Protein AF-A0A0L0DE22-F1 (afdb_monomer_lite)

pLDDT: mean 70.63, std 17.17, range [30.8, 95.0]

Secondary structure (DSSP, 8-state):
--PPPPGGGS-SS----PPPTTTGGGSS----GGG-----------HHHHHHHHHHHHHHHHHHHHHHHHHHHHHHHHHHHHSGGGGS---HHHHHHHHHHHHHHHHHHHHHHHHHHHHHHHHHHHHHHHHHHHHHHHHHHHHHHHHHHHHHHHHHHHHHHHHHHTS-------S--SS-HHHHHHHHHHHHHHHHHHHHHHHHHHHHHHHHHHHHHHHHHHHHHHHHHHHHTSTT-----SS--HHHHHHHHHHHHHHHHHHHHHHHSEEEEEE-SSEEEEEE-SBTTB--EEEEEE-TTT--EEEEEEES--TT---HHHHHHHHHTTS-HHHHHHHHHHHHHH-

InterPro domains:
  IPR037475 Kinetochore protein Sos7 [PTHR37329] (49-270)
  IPR048781 Kinetochore protein Sos7, coiled-coil domain [PF20882] (59-134)

Organism: NCBI:txid461836

Structure (mmCIF, N/CA/C/O backbone):
data_AF-A0A0L0DE22-F1
#
_entry.id   AF-A0A0L0DE22-F1
#
loop_
_atom_site.group_PDB
_atom_site.id
_atom_site.type_symbol
_atom_site.label_atom_id
_atom_site.label_alt_id
_atom_site.label_comp_id
_atom_site.label_asym_id
_atom_site.label_entity_id
_atom_site.label_seq_id
_atom_site.pdbx_PDB_ins_code
_atom_site.Cartn_x
_atom_site.Cartn_y
_atom_site.Cartn_z
_atom_site.occupancy
_atom_site.B_iso_or_equiv
_atom_site.auth_seq_id
_atom_site.auth_comp_id
_atom_site.auth_asym_id
_atom_site.auth_atom_id
_atom_site.pdbx_PDB_model_num
ATOM 1 N N . MET A 1 1 ? 64.989 -4.053 26.138 1.00 41.72 1 MET A N 1
ATOM 2 C CA . MET A 1 1 ? 64.457 -2.692 26.371 1.00 41.72 1 MET A CA 1
ATOM 3 C C . MET A 1 1 ? 64.791 -1.801 25.184 1.00 41.72 1 MET A C 1
ATOM 5 O O . MET A 1 1 ? 65.958 -1.493 25.008 1.00 41.72 1 MET A O 1
ATOM 9 N N . ARG A 1 2 ? 63.790 -1.406 24.391 1.00 36.31 2 ARG A N 1
ATOM 10 C CA . ARG A 1 2 ? 63.729 -0.144 23.627 1.00 36.31 2 ARG A CA 1
ATOM 11 C C . ARG A 1 2 ? 62.260 0.046 23.237 1.00 36.31 2 ARG A C 1
ATOM 13 O O . ARG A 1 2 ? 61.709 -0.769 22.505 1.00 36.31 2 ARG A O 1
ATOM 20 N N . ARG A 1 3 ? 61.611 1.029 23.866 1.00 38.47 3 ARG A N 1
ATOM 21 C CA . ARG A 1 3 ? 60.189 1.357 23.699 1.00 38.47 3 ARG A CA 1
ATOM 22 C C . ARG A 1 3 ? 59.981 2.009 22.330 1.00 38.47 3 ARG A C 1
ATOM 24 O O . ARG A 1 3 ? 60.738 2.906 21.974 1.00 38.47 3 ARG A O 1
ATOM 31 N N . ARG A 1 4 ? 58.955 1.571 21.597 1.00 41.88 4 ARG A N 1
ATOM 32 C CA . ARG A 1 4 ? 58.369 2.325 20.482 1.00 41.88 4 ARG A CA 1
ATOM 33 C C . ARG A 1 4 ? 57.455 3.396 21.084 1.00 41.88 4 ARG A C 1
ATOM 35 O O . ARG A 1 4 ? 56.557 3.045 21.845 1.00 41.88 4 ARG A O 1
ATOM 42 N N . LEU A 1 5 ? 57.721 4.667 20.789 1.00 43.31 5 LEU A N 1
ATOM 43 C CA . LEU A 1 5 ? 56.811 5.781 21.063 1.00 43.31 5 LEU A CA 1
ATOM 44 C C . LEU A 1 5 ? 55.901 6.004 19.850 1.00 43.31 5 LEU A C 1
ATOM 46 O O . LEU A 1 5 ? 56.274 5.689 18.720 1.00 43.31 5 LEU A O 1
ATOM 50 N N . SER A 1 6 ? 54.677 6.444 20.138 1.00 44.28 6 SER A N 1
ATOM 51 C CA . SER A 1 6 ? 53.529 6.475 19.235 1.00 44.28 6 SER A CA 1
ATOM 52 C C . SER A 1 6 ? 53.527 7.676 18.290 1.00 44.28 6 SER A C 1
ATOM 54 O O . SER A 1 6 ? 54.034 8.738 18.629 1.00 44.28 6 SER A O 1
ATOM 56 N N . ILE A 1 7 ? 52.831 7.506 17.169 1.00 48.28 7 ILE A N 1
ATOM 57 C CA . ILE A 1 7 ? 52.611 8.415 16.027 1.00 48.28 7 ILE A CA 1
ATOM 58 C C . ILE A 1 7 ? 51.963 9.783 16.392 1.00 48.28 7 ILE A C 1
ATOM 60 O O . ILE A 1 7 ? 51.767 10.629 15.530 1.00 48.28 7 ILE A O 1
ATOM 64 N N . GLY A 1 8 ? 51.682 10.058 17.670 1.00 44.00 8 GLY A N 1
ATOM 65 C CA . GLY A 1 8 ? 51.003 11.276 18.136 1.00 44.00 8 GLY A CA 1
ATOM 66 C C . GLY A 1 8 ? 51.852 12.551 18.270 1.00 44.00 8 GLY A C 1
ATOM 67 O O . GLY A 1 8 ? 51.292 13.588 18.606 1.00 44.00 8 GLY A O 1
ATOM 68 N N . GLU A 1 9 ? 53.167 12.521 18.030 1.00 44.41 9 GLU A N 1
ATOM 69 C CA . GLU A 1 9 ? 54.050 13.688 18.263 1.00 44.41 9 GLU A CA 1
ATOM 70 C C . GLU A 1 9 ? 54.602 14.363 16.992 1.00 44.41 9 GLU A C 1
ATOM 72 O O . GLU A 1 9 ? 55.363 15.319 17.098 1.00 44.41 9 GLU A O 1
ATOM 77 N N . GLN A 1 10 ? 54.206 13.930 15.787 1.00 44.91 10 GLN A N 1
ATOM 78 C CA . GLN A 1 10 ? 54.726 14.491 14.524 1.00 44.91 10 GLN A CA 1
ATOM 79 C C . GLN A 1 10 ? 53.755 15.389 13.736 1.00 44.91 10 GLN A C 1
ATOM 81 O O . GLN A 1 10 ? 54.122 15.866 12.669 1.00 44.91 10 GLN A O 1
ATOM 86 N N . LEU A 1 11 ? 52.559 15.694 14.252 1.00 43.50 11 LEU A N 1
ATOM 87 C CA . LEU A 1 11 ? 51.573 16.556 13.572 1.00 43.50 11 LEU A CA 1
ATOM 88 C C . LEU A 1 11 ? 51.218 17.801 14.396 1.00 43.50 11 LEU A C 1
ATOM 90 O O . LEU A 1 11 ? 50.057 18.043 14.707 1.00 43.50 11 LEU A O 1
ATOM 94 N N . LYS A 1 12 ? 52.226 18.583 14.796 1.00 45.25 12 LYS A N 1
ATOM 95 C CA . LYS A 1 12 ? 52.015 19.847 15.527 1.00 45.25 12 LYS A CA 1
ATOM 96 C C . LYS A 1 12 ? 52.734 21.061 14.934 1.00 45.25 12 LYS A C 1
ATOM 98 O O . LYS A 1 12 ? 52.964 22.024 15.657 1.00 45.25 12 LYS A O 1
ATOM 103 N N . GLN A 1 13 ? 53.111 21.032 13.654 1.00 44.84 13 GLN A N 1
ATOM 104 C CA . GLN A 1 13 ? 53.904 22.124 13.074 1.00 44.84 13 GLN A CA 1
ATOM 105 C C . GLN A 1 13 ? 53.446 22.705 11.734 1.00 44.84 13 GLN A C 1
ATOM 107 O O . GLN A 1 13 ? 54.189 23.513 11.207 1.00 44.84 13 GLN A O 1
ATOM 112 N N . ASP A 1 14 ? 52.232 22.430 11.249 1.00 45.09 14 ASP A N 1
ATOM 113 C CA . ASP A 1 14 ? 51.684 23.160 10.091 1.00 45.09 14 ASP A CA 1
ATOM 114 C C . ASP A 1 14 ? 50.159 23.349 10.223 1.00 45.09 14 ASP A C 1
ATOM 116 O O . ASP A 1 14 ? 49.368 22.622 9.626 1.00 45.09 14 ASP A O 1
ATOM 120 N N . GLU A 1 15 ? 49.735 24.325 11.030 1.00 41.41 15 GLU A N 1
ATOM 121 C CA . GLU A 1 15 ? 48.410 24.956 10.917 1.00 41.41 15 GLU A CA 1
ATOM 122 C C . GLU A 1 15 ? 48.627 26.388 10.397 1.00 41.41 15 GLU A C 1
ATOM 124 O O . GLU A 1 15 ? 49.374 27.140 11.027 1.00 41.41 15 GLU A O 1
ATOM 129 N N . PRO A 1 16 ? 48.039 26.793 9.256 1.00 45.34 16 PRO A N 1
ATOM 130 C CA . PRO A 1 16 ? 48.048 28.191 8.844 1.00 45.34 16 PRO A CA 1
ATOM 131 C C . PRO A 1 16 ? 47.076 29.013 9.707 1.00 45.34 16 PRO A C 1
ATOM 133 O O . PRO A 1 16 ? 45.933 28.610 9.924 1.00 45.34 16 PRO A O 1
ATOM 136 N N . ASP A 1 17 ? 47.538 30.179 10.167 1.00 47.38 17 ASP A N 1
ATOM 137 C CA . ASP A 1 17 ? 46.769 31.145 10.960 1.00 47.38 17 ASP A CA 1
ATOM 138 C C . ASP A 1 17 ? 45.455 31.543 10.260 1.00 47.38 17 ASP A C 1
ATOM 140 O O . ASP A 1 17 ? 45.453 32.191 9.210 1.00 47.38 17 ASP A O 1
ATOM 144 N N . LEU A 1 18 ? 44.320 31.186 10.867 1.00 46.22 18 LEU A N 1
ATOM 145 C CA . LEU A 1 18 ? 42.997 31.668 10.470 1.00 46.22 18 LEU A CA 1
ATOM 146 C C . LEU A 1 18 ? 42.708 33.025 11.142 1.00 46.22 18 LEU A C 1
ATOM 148 O O . LEU A 1 18 ? 42.903 33.157 12.354 1.00 46.22 18 LEU A O 1
ATOM 152 N N . PRO A 1 19 ? 42.213 34.036 10.401 1.00 43.62 19 PRO A N 1
ATOM 153 C CA . PRO A 1 19 ? 41.895 35.343 10.964 1.00 43.62 19 PRO A CA 1
ATOM 154 C C . PRO A 1 19 ? 40.701 35.269 11.921 1.00 43.62 19 PRO A C 1
ATOM 156 O O . PRO A 1 19 ? 39.791 34.450 11.768 1.00 43.62 19 PRO A O 1
ATOM 159 N N . SER A 1 20 ? 40.712 36.150 12.921 1.00 57.16 20 SER A N 1
ATOM 160 C CA . SER A 1 20 ? 39.733 36.164 14.004 1.00 57.16 20 SER A CA 1
ATOM 161 C C . SER A 1 20 ? 38.309 36.462 13.509 1.00 57.16 20 SER A C 1
ATOM 163 O O . SER A 1 20 ? 38.099 37.204 12.549 1.00 57.16 20 SER A O 1
ATOM 165 N N . LEU A 1 21 ? 37.302 35.938 14.217 1.00 47.47 21 LEU A N 1
ATOM 166 C CA . LEU A 1 21 ? 35.873 36.163 13.934 1.00 47.47 21 LEU A CA 1
ATOM 167 C C . LEU A 1 21 ? 35.439 37.643 13.999 1.00 47.47 21 LEU A C 1
ATOM 169 O O . LEU A 1 21 ? 34.336 37.968 13.566 1.00 47.47 21 LEU A O 1
ATOM 173 N N . GLN A 1 22 ? 36.281 38.548 14.510 1.00 44.56 22 GLN A N 1
ATOM 174 C CA . GLN A 1 22 ? 36.015 39.989 14.475 1.00 44.56 22 GLN A CA 1
ATOM 175 C C . GLN A 1 22 ? 36.396 40.639 13.137 1.00 44.56 22 GLN A C 1
ATOM 177 O O . GLN A 1 22 ? 35.751 41.612 12.751 1.00 44.56 22 GLN A O 1
ATOM 182 N N . ASP A 1 23 ? 37.334 40.064 12.380 1.00 43.41 23 ASP A N 1
ATOM 183 C CA . ASP A 1 23 ? 37.738 40.595 11.070 1.00 43.41 23 ASP A CA 1
ATOM 184 C C . ASP A 1 23 ? 36.773 40.181 9.942 1.00 43.41 23 ASP A C 1
ATOM 186 O O . ASP A 1 23 ? 36.657 40.866 8.926 1.00 43.41 23 ASP A O 1
ATOM 190 N N . GLN A 1 24 ? 35.994 39.110 10.130 1.00 43.22 24 GLN A N 1
ATOM 191 C CA . GLN A 1 24 ? 34.994 38.660 9.146 1.00 43.22 24 GLN A CA 1
ATOM 192 C C . GLN A 1 24 ? 33.692 39.482 9.170 1.00 43.22 24 GLN A C 1
ATOM 194 O O . GLN A 1 24 ? 32.922 39.452 8.210 1.00 43.22 24 GLN A O 1
ATOM 199 N N . ALA A 1 25 ? 33.453 40.268 10.224 1.00 41.50 25 ALA A N 1
ATOM 200 C CA . ALA A 1 25 ? 32.239 41.074 10.364 1.00 41.50 25 ALA A CA 1
ATOM 201 C C . ALA A 1 25 ? 32.296 42.434 9.633 1.00 41.50 25 ALA A C 1
ATOM 203 O O . ALA A 1 25 ? 31.297 43.153 9.613 1.00 41.50 25 ALA A O 1
ATOM 204 N N . GLN A 1 26 ? 33.429 42.803 9.018 1.00 40.84 26 GLN A N 1
ATOM 205 C CA . GLN A 1 26 ? 33.602 44.107 8.358 1.00 40.84 26 GLN A CA 1
ATOM 206 C C . GLN A 1 26 ? 33.455 44.098 6.825 1.00 40.84 26 GLN A C 1
ATOM 208 O O . GLN A 1 26 ? 33.438 45.171 6.226 1.00 40.84 26 GLN A O 1
ATOM 213 N N . VAL A 1 27 ? 33.288 42.933 6.181 1.00 40.44 27 VAL A N 1
ATOM 214 C CA . VAL A 1 27 ? 33.203 42.832 4.703 1.00 40.44 27 VAL A CA 1
ATOM 215 C C . VAL A 1 27 ? 31.762 42.751 4.171 1.00 40.44 27 VAL A C 1
ATOM 217 O O . VAL A 1 27 ? 31.522 43.016 2.996 1.00 40.44 27 VAL A O 1
ATOM 220 N N . LEU A 1 28 ? 30.762 42.496 5.018 1.00 38.78 28 LEU A N 1
ATOM 221 C CA . LEU A 1 28 ? 29.356 42.539 4.602 1.00 38.78 28 LEU A CA 1
ATOM 222 C C . LEU A 1 28 ? 28.790 43.949 4.792 1.00 38.78 28 LEU A C 1
ATOM 224 O O . LEU A 1 28 ? 28.181 44.286 5.809 1.00 38.78 28 LEU A O 1
ATOM 228 N N . GLY A 1 29 ? 29.018 44.791 3.782 1.00 36.31 29 GLY A N 1
ATOM 229 C CA . GLY A 1 29 ? 28.327 46.065 3.630 1.00 36.31 29 GLY A CA 1
ATOM 230 C C . GLY A 1 29 ? 26.811 45.876 3.729 1.00 36.31 29 GLY A C 1
ATOM 231 O O . GLY A 1 29 ? 26.228 45.023 3.065 1.00 36.31 29 GLY A O 1
ATOM 232 N N . ARG A 1 30 ? 26.188 46.676 4.599 1.00 41.38 30 ARG A N 1
ATOM 233 C CA . ARG A 1 30 ? 24.742 46.755 4.842 1.00 41.38 30 ARG A CA 1
ATOM 234 C C . ARG A 1 30 ? 23.951 46.783 3.527 1.00 41.38 30 ARG A C 1
ATOM 236 O O . ARG A 1 30 ? 23.999 47.781 2.812 1.00 41.38 30 ARG A O 1
ATOM 243 N N . VAL A 1 31 ? 23.178 45.733 3.255 1.00 38.47 31 VAL A N 1
ATOM 244 C CA . VAL A 1 31 ? 22.110 45.781 2.250 1.00 38.47 31 VAL A CA 1
ATOM 245 C C . VAL A 1 31 ? 20.949 46.569 2.852 1.00 38.47 31 VAL A C 1
ATOM 247 O O . VAL A 1 31 ? 20.384 46.191 3.877 1.00 38.47 31 VAL A O 1
ATOM 250 N N . ASP A 1 32 ? 20.647 47.712 2.246 1.00 38.38 32 ASP A N 1
ATOM 251 C CA . ASP A 1 32 ? 19.525 48.572 2.609 1.00 38.38 32 ASP A CA 1
ATOM 252 C C . ASP A 1 32 ? 18.217 47.913 2.138 1.00 38.38 32 ASP A C 1
ATOM 254 O O . ASP A 1 32 ? 17.869 47.953 0.957 1.00 38.38 32 ASP A O 1
ATOM 258 N N . LEU A 1 33 ? 17.512 47.257 3.065 1.00 42.22 33 LEU A N 1
ATOM 259 C CA . LEU A 1 33 ? 16.278 46.499 2.810 1.00 42.22 33 LEU A CA 1
ATOM 260 C C . LEU A 1 33 ? 15.105 47.366 2.305 1.00 42.22 33 LEU A C 1
ATOM 262 O O . LEU A 1 33 ? 14.083 46.821 1.901 1.00 42.22 33 LEU A O 1
ATOM 266 N N . ASN A 1 34 ? 15.249 48.696 2.276 1.00 37.94 34 ASN A N 1
ATOM 267 C CA . ASN A 1 34 ? 14.232 49.621 1.766 1.00 37.94 34 ASN A CA 1
ATOM 268 C C . ASN A 1 34 ? 14.354 49.927 0.259 1.00 37.94 34 ASN A C 1
ATOM 270 O O . ASN A 1 34 ? 13.604 50.757 -0.250 1.00 37.94 34 ASN A O 1
ATOM 274 N N . LYS A 1 35 ? 15.284 49.282 -0.463 1.00 39.09 35 LYS A N 1
ATOM 275 C CA . LYS A 1 35 ? 15.487 49.455 -1.917 1.00 39.09 35 LYS A CA 1
ATOM 276 C C . LYS A 1 35 ? 15.137 48.231 -2.772 1.00 39.09 35 LYS A C 1
ATOM 278 O O . LYS A 1 35 ? 15.518 48.190 -3.939 1.00 39.09 35 LYS A O 1
ATOM 283 N N . LEU A 1 36 ? 14.394 47.253 -2.245 1.00 34.59 36 LEU A N 1
ATOM 284 C CA . LEU A 1 36 ? 13.706 46.296 -3.118 1.00 34.59 36 LEU A CA 1
ATOM 285 C C . LEU A 1 36 ? 12.515 47.007 -3.774 1.00 34.59 36 LEU A C 1
ATOM 287 O O . LEU A 1 36 ? 11.381 46.932 -3.309 1.00 34.59 36 LEU A O 1
ATOM 291 N N . GLU A 1 37 ? 12.790 47.738 -4.852 1.00 35.59 37 GLU A N 1
ATOM 292 C CA . GLU A 1 37 ? 11.758 48.072 -5.825 1.00 35.59 37 GLU A CA 1
ATOM 293 C C . GLU A 1 37 ? 11.213 46.756 -6.388 1.00 35.59 37 GLU A C 1
ATOM 295 O O . GLU A 1 37 ? 11.950 45.933 -6.935 1.00 35.59 37 GLU A O 1
ATOM 300 N N . CYS A 1 38 ? 9.918 46.534 -6.171 1.00 33.50 38 CYS A N 1
ATOM 301 C CA . CYS A 1 38 ? 9.175 45.401 -6.689 1.00 33.50 38 CYS A CA 1
ATOM 302 C C . CYS A 1 38 ? 9.320 45.341 -8.215 1.00 33.50 38 CYS A C 1
ATOM 304 O O . CYS A 1 38 ? 8.728 46.149 -8.931 1.00 33.50 38 CYS A O 1
ATOM 306 N N . TYR A 1 39 ? 10.077 44.363 -8.710 1.00 30.80 39 TYR A N 1
ATOM 307 C CA . TYR A 1 39 ? 9.994 43.948 -10.104 1.00 30.80 39 TYR A CA 1
ATOM 308 C C . TYR A 1 39 ? 8.643 43.255 -10.342 1.00 30.80 39 TYR A C 1
ATOM 310 O O . TYR A 1 39 ? 8.150 42.557 -9.448 1.00 30.80 39 TYR A O 1
ATOM 318 N N . PRO A 1 40 ? 8.010 43.453 -11.511 1.00 37.00 40 PRO A N 1
ATOM 319 C CA . PRO A 1 40 ? 6.741 42.815 -11.821 1.00 37.00 40 PRO A CA 1
ATOM 320 C C . PRO A 1 40 ? 6.960 41.302 -11.882 1.00 37.00 40 PRO A C 1
ATOM 322 O O . PRO A 1 40 ? 7.740 40.818 -12.698 1.00 37.00 40 PRO A O 1
ATOM 325 N N . MET A 1 41 ? 6.301 40.564 -10.987 1.00 34.72 41 MET A N 1
ATOM 326 C CA . MET A 1 41 ? 6.257 39.107 -11.053 1.00 34.72 41 MET A CA 1
ATOM 327 C C . MET A 1 41 ? 5.542 38.707 -12.343 1.00 34.72 41 MET A C 1
ATOM 329 O O . MET A 1 41 ? 4.319 38.818 -12.435 1.00 34.72 41 MET A O 1
ATOM 333 N N . GLU A 1 42 ? 6.303 38.252 -13.334 1.00 46.00 42 GLU A N 1
ATOM 334 C CA . GLU A 1 42 ? 5.759 37.359 -14.350 1.00 46.00 42 GLU A CA 1
ATOM 335 C C . GLU A 1 42 ? 5.214 36.110 -13.643 1.00 46.00 42 GLU A C 1
ATOM 337 O O . GLU A 1 42 ? 5.760 35.665 -12.632 1.00 46.00 42 GLU A O 1
ATOM 342 N N . GLU A 1 43 ? 4.069 35.635 -14.128 1.00 47.78 43 GLU A N 1
ATOM 343 C CA . GLU A 1 43 ? 3.192 34.642 -13.509 1.00 47.78 43 GLU A CA 1
ATOM 344 C C . GLU A 1 43 ? 3.968 33.470 -12.889 1.00 47.78 43 GLU A C 1
ATOM 346 O O . GLU A 1 43 ? 4.438 32.565 -13.576 1.00 47.78 43 GLU A O 1
ATOM 351 N N . VAL A 1 44 ? 4.075 33.470 -11.559 1.00 46.03 44 VAL A N 1
ATOM 352 C CA . VAL A 1 44 ? 4.479 32.285 -10.804 1.00 46.03 44 VAL A CA 1
ATOM 353 C C . VAL A 1 44 ? 3.382 31.248 -11.040 1.00 46.03 44 VAL A C 1
ATOM 355 O O . VAL A 1 44 ? 2.289 31.382 -10.484 1.00 46.03 44 VAL A O 1
ATOM 358 N N . GLU A 1 45 ? 3.641 30.259 -11.907 1.00 53.59 45 GLU A N 1
ATOM 359 C CA . GLU A 1 45 ? 2.743 29.114 -12.100 1.00 53.59 45 GLU A CA 1
ATOM 360 C C . GLU A 1 45 ? 2.383 28.576 -10.707 1.00 53.59 45 GLU A C 1
ATOM 362 O O . GLU A 1 45 ? 3.264 28.257 -9.902 1.00 53.59 45 GLU A O 1
ATOM 367 N N . ALA A 1 46 ? 1.085 28.544 -10.388 1.00 60.94 46 ALA A N 1
ATOM 368 C CA . ALA A 1 46 ? 0.618 28.096 -9.082 1.00 60.94 46 ALA A CA 1
ATOM 369 C C . ALA A 1 46 ? 1.202 26.705 -8.784 1.00 60.94 46 ALA A C 1
ATOM 371 O O . ALA A 1 46 ? 1.254 25.859 -9.679 1.00 60.94 46 ALA A O 1
ATOM 372 N N . ALA A 1 47 ? 1.626 26.454 -7.541 1.00 58.59 47 ALA A N 1
ATOM 373 C CA . ALA A 1 47 ? 2.278 25.200 -7.141 1.00 58.59 47 ALA A CA 1
ATOM 374 C C . ALA A 1 47 ? 1.502 23.942 -7.593 1.00 58.59 47 ALA A C 1
ATOM 376 O O . ALA A 1 47 ? 2.099 22.934 -7.971 1.00 58.59 47 ALA A O 1
ATOM 377 N N . ASP A 1 48 ? 0.174 24.044 -7.658 1.00 57.59 48 ASP A N 1
ATOM 378 C CA . ASP A 1 48 ? -0.728 22.995 -8.134 1.00 57.59 48 ASP A CA 1
ATOM 379 C C . ASP A 1 48 ? -0.546 22.658 -9.627 1.00 57.59 48 ASP A C 1
ATOM 381 O O . ASP A 1 48 ? -0.642 21.495 -10.023 1.00 57.59 48 ASP A O 1
ATOM 385 N N . GLN A 1 49 ? -0.234 23.644 -10.474 1.00 63.75 49 GLN A N 1
ATOM 386 C CA . GLN A 1 49 ? 0.043 23.431 -11.901 1.00 63.75 49 GLN A CA 1
ATOM 387 C C . GLN A 1 49 ? 1.385 22.727 -12.107 1.00 63.75 49 GLN A C 1
ATOM 389 O O . GLN A 1 49 ? 1.488 21.813 -12.930 1.00 63.75 49 GLN A O 1
ATOM 394 N N . VAL A 1 50 ? 2.397 23.087 -11.314 1.00 59.53 50 VAL A N 1
ATOM 395 C CA . VAL A 1 50 ? 3.702 22.414 -11.325 1.00 59.53 50 VAL A CA 1
ATOM 396 C C . VAL A 1 50 ? 3.549 20.961 -10.863 1.00 59.53 50 VAL A C 1
ATOM 398 O O . VAL A 1 50 ? 4.031 20.048 -11.538 1.00 59.53 50 VAL A O 1
ATOM 401 N N . ALA A 1 51 ? 2.802 20.714 -9.783 1.00 59.25 51 ALA A N 1
ATOM 402 C CA . ALA A 1 51 ? 2.505 19.367 -9.295 1.00 59.25 51 ALA A CA 1
ATOM 403 C C . ALA A 1 51 ? 1.747 18.517 -10.334 1.00 59.25 51 ALA A C 1
ATOM 405 O O . ALA A 1 51 ? 2.080 17.345 -10.552 1.00 59.25 51 ALA A O 1
ATOM 406 N N . ALA A 1 52 ? 0.775 19.104 -11.036 1.00 64.94 52 ALA A N 1
ATOM 407 C CA . ALA A 1 52 ? 0.047 18.432 -12.109 1.00 64.94 52 ALA A CA 1
ATOM 408 C C . ALA A 1 52 ? 0.962 18.053 -13.288 1.00 64.94 52 ALA A C 1
ATOM 410 O O . ALA A 1 52 ? 0.913 16.918 -13.768 1.00 64.94 52 ALA A O 1
ATOM 411 N N . ARG A 1 53 ? 1.855 18.957 -13.719 1.00 64.50 53 ARG A N 1
ATOM 412 C CA . ARG A 1 53 ? 2.826 18.685 -14.795 1.00 64.50 53 ARG A CA 1
ATOM 413 C C . ARG A 1 53 ? 3.843 17.619 -14.396 1.00 64.50 53 ARG A C 1
ATOM 415 O O . ARG A 1 53 ? 4.147 16.747 -15.208 1.00 64.50 53 ARG A O 1
ATOM 422 N N . ILE A 1 54 ? 4.322 17.636 -13.149 1.00 66.00 54 ILE A N 1
ATOM 423 C CA . ILE A 1 54 ? 5.194 16.585 -12.602 1.00 66.00 54 ILE A CA 1
ATOM 424 C C . ILE A 1 54 ? 4.476 15.232 -12.632 1.00 66.00 54 ILE A C 1
ATOM 426 O O . ILE A 1 54 ? 5.054 14.234 -13.059 1.00 66.00 54 ILE A O 1
ATOM 430 N N . THR A 1 55 ? 3.208 15.192 -12.229 1.00 67.19 55 THR A N 1
ATOM 431 C CA . THR A 1 55 ? 2.401 13.962 -12.220 1.00 67.19 55 THR A CA 1
ATOM 432 C C . THR A 1 55 ? 2.198 13.417 -13.634 1.00 67.19 55 THR A C 1
ATOM 434 O O . THR A 1 55 ? 2.431 12.235 -13.888 1.00 67.19 55 THR A O 1
ATOM 437 N N . GLN A 1 56 ? 1.856 14.289 -14.583 1.00 69.12 56 GLN A N 1
ATOM 438 C CA . GLN A 1 56 ? 1.709 13.926 -15.989 1.00 69.12 56 GLN A CA 1
ATOM 439 C C . GLN A 1 56 ? 3.031 13.417 -16.586 1.00 69.12 56 GLN A C 1
ATOM 441 O O . GLN A 1 56 ? 3.056 12.396 -17.276 1.00 69.12 56 GLN A O 1
ATOM 446 N N . ALA A 1 57 ? 4.149 14.089 -16.295 1.00 61.66 57 ALA A N 1
ATOM 447 C CA . ALA A 1 57 ? 5.473 13.657 -16.727 1.00 61.66 57 ALA A CA 1
ATOM 448 C C . ALA A 1 57 ? 5.821 12.274 -16.158 1.00 61.66 57 ALA A C 1
ATOM 450 O O . ALA A 1 57 ? 6.241 11.400 -16.918 1.00 61.66 57 ALA A O 1
ATOM 451 N N . LYS A 1 58 ? 5.576 12.034 -14.861 1.00 66.75 58 LYS A N 1
ATOM 452 C CA . LYS A 1 58 ? 5.758 10.718 -14.226 1.00 66.75 58 LYS A CA 1
ATOM 453 C C . LYS A 1 58 ? 4.976 9.627 -14.959 1.00 66.75 58 LYS A C 1
ATOM 455 O O . LYS A 1 58 ? 5.524 8.563 -15.244 1.00 66.75 58 LYS A O 1
ATOM 460 N N . GLU A 1 59 ? 3.725 9.894 -15.328 1.00 69.31 59 GLU A N 1
ATOM 461 C CA . GLU A 1 59 ? 2.897 8.934 -16.061 1.00 69.31 59 GLU A CA 1
ATOM 462 C C . GLU A 1 59 ? 3.445 8.637 -17.469 1.00 69.31 59 GLU A C 1
ATOM 464 O O . GLU A 1 59 ? 3.524 7.474 -17.879 1.00 69.31 59 GLU A O 1
ATOM 469 N N . HIS A 1 60 ? 3.882 9.666 -18.202 1.00 66.38 60 HIS A N 1
ATOM 470 C CA . HIS A 1 60 ? 4.518 9.493 -19.510 1.00 66.38 60 HIS A CA 1
ATOM 471 C C . HIS A 1 60 ? 5.826 8.702 -19.421 1.00 66.38 60 HIS A C 1
ATOM 473 O O . HIS A 1 60 ? 6.046 7.800 -20.232 1.00 66.38 60 HIS A O 1
ATOM 479 N N . PHE A 1 61 ? 6.671 8.985 -18.430 1.00 62.53 61 PHE A N 1
ATOM 480 C CA . PHE A 1 61 ? 7.919 8.253 -18.220 1.00 62.53 61 PHE A CA 1
ATOM 481 C C . PHE A 1 61 ? 7.681 6.802 -17.808 1.00 62.53 61 PHE A C 1
ATOM 483 O O . PHE A 1 61 ? 8.370 5.920 -18.311 1.00 62.53 61 PHE A O 1
ATOM 490 N N . ASN A 1 62 ? 6.672 6.522 -16.980 1.00 64.25 62 ASN A N 1
ATOM 491 C CA . ASN A 1 62 ? 6.296 5.149 -16.640 1.00 64.25 62 ASN A CA 1
ATOM 492 C C . ASN A 1 62 ? 5.861 4.356 -17.881 1.00 64.25 62 ASN A C 1
ATOM 494 O O . ASN A 1 62 ? 6.305 3.222 -18.071 1.00 64.25 62 ASN A O 1
ATOM 498 N N . LYS A 1 63 ? 5.066 4.966 -18.771 1.00 71.56 63 LYS A N 1
ATOM 499 C CA . LYS A 1 63 ? 4.701 4.362 -20.066 1.00 71.56 63 LYS A CA 1
ATOM 500 C C . LYS A 1 63 ? 5.933 4.124 -20.940 1.00 71.56 63 LYS A C 1
ATOM 502 O O . LYS A 1 63 ? 6.075 3.051 -21.520 1.00 71.56 63 LYS A O 1
ATOM 507 N N . LEU A 1 64 ? 6.848 5.091 -21.002 1.00 69.38 64 LEU A N 1
ATOM 508 C CA . LEU A 1 64 ? 8.077 4.972 -21.787 1.00 69.38 64 LEU A CA 1
ATOM 509 C C . LEU A 1 64 ? 8.995 3.861 -21.251 1.00 69.38 64 LEU A C 1
ATOM 511 O O . LEU A 1 64 ? 9.493 3.053 -22.028 1.00 69.38 64 LEU A O 1
ATOM 515 N N . LYS A 1 65 ? 9.174 3.786 -19.926 1.00 66.44 65 LYS A N 1
ATOM 516 C CA . LYS A 1 65 ? 9.948 2.746 -19.235 1.00 66.44 65 LYS A CA 1
ATOM 517 C C . LYS A 1 65 ? 9.359 1.362 -19.491 1.00 66.44 65 LYS A C 1
ATOM 519 O O . LYS A 1 65 ? 10.113 0.445 -19.803 1.00 66.44 65 LYS A O 1
ATOM 524 N N . PHE A 1 66 ? 8.035 1.219 -19.399 1.00 72.50 66 PHE A N 1
ATOM 525 C CA . PHE A 1 66 ? 7.357 -0.040 -19.704 1.00 72.50 66 PHE A CA 1
ATOM 526 C C . PHE A 1 66 ? 7.594 -0.462 -21.157 1.00 72.50 66 PHE A C 1
ATOM 528 O O . PHE A 1 66 ? 8.074 -1.566 -21.399 1.00 72.50 66 PHE A O 1
ATOM 535 N N . ASN A 1 67 ? 7.358 0.445 -22.109 1.00 70.12 67 ASN A N 1
ATOM 536 C CA . ASN A 1 67 ? 7.575 0.181 -23.531 1.00 70.12 67 ASN A CA 1
ATOM 537 C C . ASN A 1 67 ? 9.035 -0.175 -23.831 1.00 70.12 67 ASN A C 1
ATOM 539 O O . ASN A 1 67 ? 9.300 -1.057 -24.639 1.00 70.12 67 ASN A O 1
ATOM 543 N N . PHE A 1 68 ? 9.991 0.492 -23.184 1.00 67.12 68 PHE A N 1
ATOM 544 C CA . PHE A 1 68 ? 11.406 0.198 -23.366 1.00 67.12 68 PHE A CA 1
ATOM 545 C C . PHE A 1 68 ? 11.776 -1.190 -22.838 1.00 67.12 68 PHE A C 1
ATOM 547 O O . PHE A 1 68 ? 12.405 -1.956 -23.559 1.00 67.12 68 PHE A O 1
ATOM 554 N N . ILE A 1 69 ? 11.360 -1.540 -21.616 1.00 67.38 69 ILE A N 1
ATOM 555 C CA . ILE A 1 69 ? 11.605 -2.876 -21.051 1.00 67.38 69 ILE A CA 1
ATOM 556 C C . ILE A 1 69 ? 10.951 -3.944 -21.930 1.00 67.38 69 ILE A C 1
ATOM 558 O O . ILE A 1 69 ? 11.568 -4.968 -22.213 1.00 67.38 69 ILE A O 1
ATOM 562 N N . GLU A 1 70 ? 9.731 -3.698 -22.408 1.00 74.38 70 GLU A N 1
ATOM 563 C CA . GLU A 1 70 ? 9.041 -4.591 -23.334 1.00 74.38 70 GLU A CA 1
ATOM 564 C C . GLU A 1 70 ? 9.825 -4.762 -24.647 1.00 74.38 70 GLU A C 1
ATOM 566 O O . GLU A 1 70 ? 9.991 -5.886 -25.118 1.00 74.38 70 GLU A O 1
ATOM 571 N N . LEU A 1 71 ? 10.338 -3.674 -25.229 1.00 71.06 71 LEU A N 1
ATOM 572 C CA . LEU A 1 71 ? 11.122 -3.708 -26.465 1.00 71.06 71 LEU A CA 1
ATOM 573 C C . LEU A 1 71 ? 12.496 -4.362 -26.283 1.00 71.06 71 LEU A C 1
ATOM 575 O O . LEU A 1 71 ? 12.877 -5.151 -27.138 1.00 71.06 71 LEU A O 1
ATOM 579 N N . GLU A 1 72 ? 13.216 -4.099 -25.190 1.00 65.00 72 GLU A N 1
ATOM 580 C CA . GLU A 1 72 ? 14.468 -4.794 -24.847 1.00 65.00 72 GLU A CA 1
ATOM 581 C C . GLU A 1 72 ? 14.228 -6.287 -24.633 1.00 65.00 72 GLU A C 1
ATOM 583 O O . GLU A 1 72 ? 14.968 -7.109 -25.160 1.00 65.00 72 GLU A O 1
ATOM 588 N N . THR A 1 73 ? 13.150 -6.659 -23.937 1.00 68.31 73 THR A N 1
ATOM 589 C CA . THR A 1 73 ? 12.787 -8.071 -23.736 1.00 68.31 73 THR A CA 1
ATOM 590 C C . THR A 1 73 ? 12.468 -8.744 -25.071 1.00 68.31 73 THR A C 1
ATOM 592 O O . THR A 1 73 ? 12.935 -9.849 -25.339 1.00 68.31 73 THR A O 1
ATOM 595 N N . LYS A 1 74 ? 11.710 -8.067 -25.945 1.00 75.69 74 LYS A N 1
ATOM 596 C CA . LYS A 1 74 ? 11.420 -8.549 -27.303 1.00 75.69 74 LYS A CA 1
ATOM 597 C C . LYS A 1 74 ? 12.684 -8.642 -28.152 1.00 75.69 74 LYS A C 1
ATOM 599 O O . LYS A 1 74 ? 12.829 -9.620 -28.876 1.00 75.69 74 LYS A O 1
ATOM 604 N N . ARG A 1 75 ? 13.592 -7.664 -28.070 1.00 67.44 75 ARG A N 1
ATOM 605 C CA . ARG A 1 75 ? 14.869 -7.686 -28.794 1.00 67.44 75 ARG A CA 1
ATOM 606 C C . ARG A 1 75 ? 15.742 -8.832 -28.304 1.00 67.44 75 ARG A C 1
ATOM 608 O O . ARG A 1 75 ? 16.161 -9.621 -29.128 1.00 67.44 75 ARG A O 1
ATOM 615 N N . GLY A 1 76 ? 15.917 -8.990 -26.993 1.00 67.06 76 GLY A N 1
ATOM 616 C CA . GLY A 1 76 ? 16.665 -10.103 -26.407 1.00 67.06 76 GLY A CA 1
ATOM 617 C C . GLY A 1 76 ? 16.096 -11.465 -26.804 1.00 67.06 76 GLY A C 1
ATOM 618 O O . GLY A 1 76 ? 16.851 -12.352 -27.183 1.00 67.06 76 GLY A O 1
ATOM 619 N N . PHE A 1 77 ? 14.767 -11.608 -26.822 1.00 67.12 77 PHE A N 1
ATOM 620 C CA . PHE A 1 77 ? 14.114 -12.811 -27.341 1.00 67.12 77 PHE A CA 1
ATOM 621 C C . PHE A 1 77 ? 14.406 -13.035 -28.833 1.00 67.12 77 PHE A C 1
ATOM 623 O O . PHE A 1 77 ? 14.724 -14.148 -29.236 1.00 67.12 77 PHE A O 1
ATOM 630 N N . LEU A 1 78 ? 14.316 -11.994 -29.664 1.00 69.38 78 LEU A N 1
ATOM 631 C CA . LEU A 1 78 ? 14.618 -12.093 -31.095 1.00 69.38 78 LEU A CA 1
ATOM 632 C C . LEU A 1 78 ? 16.103 -12.376 -31.360 1.00 69.38 78 LEU A C 1
ATOM 634 O O . LEU A 1 78 ? 16.405 -13.153 -32.260 1.00 69.38 78 LEU A O 1
ATOM 638 N N . ASP A 1 79 ? 17.017 -11.804 -30.579 1.00 67.69 79 ASP A N 1
ATOM 639 C CA . ASP A 1 79 ? 18.460 -12.058 -30.641 1.00 67.69 79 ASP A CA 1
ATOM 640 C C . ASP A 1 79 ? 18.767 -13.516 -30.248 1.00 67.69 79 ASP A C 1
ATOM 642 O O . ASP A 1 79 ? 19.538 -14.201 -30.919 1.00 67.69 79 ASP A O 1
ATOM 646 N N . GLU A 1 80 ? 18.101 -14.037 -29.211 1.00 63.31 80 GLU A N 1
ATOM 647 C CA . GLU A 1 80 ? 18.223 -15.435 -28.781 1.00 63.31 80 GLU A CA 1
ATOM 648 C C . GLU A 1 80 ? 17.694 -16.398 -29.856 1.00 63.31 80 GLU A C 1
ATOM 650 O O . GLU A 1 80 ? 18.384 -17.359 -30.202 1.00 63.31 80 GLU A O 1
ATOM 655 N N . VAL A 1 81 ? 16.530 -16.093 -30.448 1.00 62.16 81 VAL A N 1
ATOM 656 C CA . VAL A 1 81 ? 15.889 -16.869 -31.529 1.00 62.16 81 VAL A CA 1
ATOM 657 C C . VAL A 1 81 ? 16.639 -16.773 -32.866 1.00 62.16 81 VAL A C 1
ATOM 659 O O . VAL A 1 81 ? 16.566 -17.696 -33.675 1.00 62.16 81 VAL A O 1
ATOM 662 N N . SER A 1 82 ? 17.352 -15.675 -33.127 1.00 60.59 82 SER A N 1
ATOM 663 C CA . SER A 1 82 ? 18.112 -15.467 -34.371 1.00 60.59 82 SER A CA 1
ATOM 664 C C . SER A 1 82 ? 19.566 -15.941 -34.303 1.00 60.59 82 SER A C 1
ATOM 666 O O . SER A 1 82 ? 20.204 -16.074 -35.348 1.00 60.59 82 SER A O 1
ATOM 668 N N . SER A 1 83 ? 20.095 -16.241 -33.111 1.00 59.00 83 SER A N 1
ATOM 669 C CA . SER A 1 83 ? 21.409 -16.876 -32.973 1.00 59.00 83 SER A CA 1
ATOM 670 C C . SER A 1 83 ? 21.382 -18.333 -33.464 1.00 59.00 83 SER A C 1
ATOM 672 O O . SER A 1 83 ? 20.389 -19.037 -33.289 1.00 59.00 83 SER A O 1
ATOM 674 N N . GLU A 1 84 ? 22.494 -18.838 -34.017 1.00 51.66 84 GLU A N 1
ATOM 675 C CA . GLU A 1 84 ? 22.642 -20.250 -34.441 1.00 51.66 84 GLU A CA 1
ATOM 676 C C . GLU A 1 84 ? 22.308 -21.263 -33.326 1.00 51.66 84 GLU A C 1
ATOM 678 O O . GLU A 1 84 ? 21.956 -22.406 -33.610 1.00 51.66 84 GLU A O 1
ATOM 683 N N . ARG A 1 85 ? 22.333 -20.840 -32.055 1.00 49.34 85 ARG A N 1
ATOM 684 C CA . ARG A 1 85 ? 21.953 -21.654 -30.892 1.00 49.34 85 ARG A CA 1
ATOM 685 C C . ARG A 1 85 ? 20.446 -21.943 -30.811 1.00 49.34 85 ARG A C 1
ATOM 687 O O . ARG A 1 85 ? 20.062 -22.907 -30.164 1.00 49.34 85 ARG A O 1
ATOM 694 N N . ALA A 1 86 ? 19.601 -21.162 -31.487 1.00 47.41 86 ALA A N 1
ATOM 695 C CA . ALA A 1 86 ? 18.160 -21.395 -31.600 1.00 47.41 86 ALA A CA 1
ATOM 696 C C . ALA A 1 86 ? 17.761 -22.337 -32.753 1.00 47.41 86 ALA A C 1
ATOM 698 O O . ALA A 1 86 ? 16.600 -22.741 -32.828 1.00 47.41 86 ALA A O 1
ATOM 699 N N . MET A 1 87 ? 18.702 -22.746 -33.622 1.00 46.75 87 MET A N 1
ATOM 700 C CA . MET A 1 87 ? 18.470 -23.878 -34.535 1.00 46.75 87 MET A CA 1
ATOM 701 C C . MET A 1 87 ? 18.429 -25.227 -33.794 1.00 46.75 87 MET A C 1
ATOM 703 O O . MET A 1 87 ? 17.814 -26.169 -34.293 1.00 46.75 87 MET A O 1
ATOM 707 N N . GLU A 1 88 ? 18.977 -25.309 -32.576 1.00 50.62 88 GLU A N 1
ATOM 708 C CA . GLU A 1 88 ? 18.609 -26.325 -31.580 1.00 50.62 88 GLU A CA 1
ATOM 709 C C . GLU A 1 88 ? 17.316 -25.879 -30.888 1.00 50.62 88 GLU A C 1
ATOM 711 O O . GLU A 1 88 ? 17.285 -25.410 -29.754 1.00 50.62 88 GLU A O 1
ATOM 716 N N . VAL A 1 89 ? 16.227 -25.934 -31.643 1.00 52.31 89 VAL A N 1
ATOM 717 C CA . VAL A 1 89 ? 14.885 -25.537 -31.223 1.00 52.31 89 VAL A CA 1
ATOM 718 C C . VAL A 1 89 ? 14.530 -26.199 -29.884 1.00 52.31 89 VAL A C 1
ATOM 720 O O . VAL A 1 89 ? 14.376 -27.420 -29.822 1.00 52.31 89 VAL A O 1
ATOM 723 N N . ARG A 1 90 ? 14.313 -25.375 -28.840 1.00 54.81 90 ARG A N 1
ATOM 724 C CA . ARG A 1 90 ? 13.365 -25.694 -27.759 1.00 54.81 90 ARG A CA 1
ATOM 725 C C . ARG A 1 90 ? 12.103 -26.184 -28.446 1.00 54.81 90 ARG A C 1
ATOM 727 O O . ARG A 1 90 ? 11.473 -25.403 -29.162 1.00 54.81 90 ARG A O 1
ATOM 734 N N . THR A 1 91 ? 11.805 -27.475 -28.348 1.00 59.53 91 THR A N 1
ATOM 735 C CA . THR A 1 91 ? 10.739 -28.107 -29.134 1.00 59.53 91 THR A CA 1
ATOM 736 C C . THR A 1 91 ? 9.442 -27.306 -28.989 1.00 59.53 91 THR A C 1
ATOM 738 O O . THR A 1 91 ? 9.205 -26.660 -27.966 1.00 59.53 91 THR A O 1
ATOM 741 N N . SER A 1 92 ? 8.563 -27.346 -29.996 1.00 61.97 92 SER A N 1
ATOM 742 C CA . SER A 1 92 ? 7.209 -26.777 -29.875 1.00 61.97 92 SER A CA 1
ATOM 743 C C . SER A 1 92 ? 6.532 -27.184 -28.554 1.00 61.97 92 SER A C 1
ATOM 745 O O . SER A 1 92 ? 5.729 -26.418 -28.032 1.00 61.97 92 SER A O 1
ATOM 747 N N . GLU A 1 93 ? 6.886 -28.353 -28.005 1.00 66.12 93 GLU A N 1
ATOM 748 C CA . GLU A 1 93 ? 6.455 -28.848 -26.699 1.00 66.12 93 GLU A CA 1
ATOM 749 C C . GLU A 1 93 ? 6.975 -28.020 -25.513 1.00 66.12 93 GLU A C 1
ATOM 751 O O . GLU A 1 93 ? 6.183 -27.658 -24.643 1.00 66.12 93 GLU A O 1
ATOM 756 N N . GLU A 1 94 ? 8.260 -27.658 -25.466 1.00 68.81 94 GLU A N 1
ATOM 757 C CA . GLU A 1 94 ? 8.830 -26.842 -24.382 1.00 68.81 94 GLU A CA 1
ATOM 758 C C . GLU A 1 94 ? 8.209 -25.442 -24.326 1.00 68.81 94 GLU A C 1
ATOM 760 O O . GLU A 1 94 ? 7.869 -24.952 -23.251 1.00 68.81 94 GLU A O 1
ATOM 765 N N . LEU A 1 95 ? 7.982 -24.823 -25.486 1.00 69.12 95 LEU A N 1
ATOM 766 C CA . LEU A 1 95 ? 7.292 -23.534 -25.594 1.00 69.12 95 LEU A CA 1
ATOM 767 C C . LEU A 1 95 ? 5.820 -23.633 -25.173 1.00 69.12 95 LEU A C 1
ATOM 769 O O . LEU A 1 95 ? 5.314 -22.747 -24.481 1.00 69.12 95 LEU A O 1
ATOM 773 N N . THR A 1 96 ? 5.125 -24.715 -25.540 1.00 74.50 96 THR A N 1
ATOM 774 C CA . THR A 1 96 ? 3.756 -24.954 -25.055 1.00 74.50 96 THR A CA 1
ATOM 775 C C . THR A 1 96 ? 3.709 -25.215 -23.554 1.00 74.50 96 THR A C 1
ATOM 777 O O . THR A 1 96 ? 2.804 -24.713 -22.892 1.00 74.50 96 THR A O 1
ATOM 780 N N . LYS A 1 97 ? 4.700 -25.924 -23.001 1.00 79.62 97 LYS A N 1
ATOM 781 C CA . LYS A 1 97 ? 4.806 -26.190 -21.567 1.00 79.62 97 LYS A CA 1
ATOM 782 C C . LYS A 1 97 ? 5.035 -24.896 -20.787 1.00 79.62 97 LYS A C 1
ATOM 784 O O . LYS A 1 97 ? 4.288 -24.619 -19.857 1.00 79.62 97 LYS A O 1
ATOM 789 N N . LEU A 1 98 ? 5.980 -24.062 -21.225 1.00 77.94 98 LEU A N 1
ATOM 790 C CA . LEU A 1 98 ? 6.269 -22.775 -20.588 1.00 77.94 98 LEU A CA 1
ATOM 791 C C . LEU A 1 98 ? 5.065 -21.817 -20.653 1.00 77.94 98 LEU A C 1
ATOM 793 O O . LEU A 1 98 ? 4.785 -21.095 -19.701 1.00 77.94 98 LEU A O 1
ATOM 797 N N . ASN A 1 99 ? 4.316 -21.827 -21.763 1.00 76.38 99 ASN A N 1
ATOM 798 C CA . ASN A 1 99 ? 3.069 -21.066 -21.882 1.00 76.38 99 ASN A CA 1
ATOM 799 C C . ASN A 1 99 ? 1.966 -21.594 -20.950 1.00 76.38 99 ASN A C 1
ATOM 801 O O . ASN A 1 99 ? 1.203 -20.789 -20.413 1.00 76.38 99 ASN A O 1
ATOM 805 N N . GLY A 1 100 ? 1.890 -22.913 -20.746 1.00 81.38 100 GLY A N 1
ATOM 806 C CA . GLY A 1 100 ? 1.009 -23.541 -19.760 1.00 81.38 100 GLY A CA 1
ATOM 807 C C . GLY A 1 100 ? 1.354 -23.110 -18.335 1.00 81.38 100 GLY A C 1
ATOM 808 O O . GLY A 1 100 ? 0.501 -22.563 -17.643 1.00 81.38 100 GLY A O 1
ATOM 809 N N . GLU A 1 101 ? 2.625 -23.230 -17.946 1.00 79.69 101 GLU A N 1
ATOM 810 C CA . GLU A 1 101 ? 3.133 -22.800 -16.634 1.00 79.69 101 GLU A CA 1
ATOM 811 C C . GLU A 1 101 ? 2.911 -21.291 -16.400 1.00 79.69 101 GLU A C 1
ATOM 813 O O . GLU A 1 101 ? 2.506 -20.871 -15.313 1.00 79.69 101 GLU A O 1
ATOM 818 N N . LEU A 1 102 ? 3.094 -20.453 -17.430 1.00 76.62 102 LEU A N 1
ATOM 819 C CA . LEU A 1 102 ? 2.796 -19.018 -17.362 1.00 76.62 102 LEU A CA 1
ATOM 820 C C . LEU A 1 102 ? 1.297 -18.746 -17.175 1.00 76.62 102 LEU A C 1
ATOM 822 O O . LEU A 1 102 ? 0.929 -17.822 -16.447 1.00 76.62 102 LEU A O 1
ATOM 826 N N . ALA A 1 103 ? 0.428 -19.502 -17.848 1.00 79.94 103 ALA A N 1
ATOM 827 C CA . ALA A 1 103 ? -1.019 -19.373 -17.709 1.00 79.94 103 ALA A CA 1
ATOM 828 C C . ALA A 1 103 ? -1.490 -19.799 -16.311 1.00 79.94 103 ALA A C 1
ATOM 830 O O . ALA A 1 103 ? -2.271 -19.070 -15.698 1.00 79.94 103 ALA A O 1
ATOM 831 N N . GLU A 1 104 ? -0.965 -20.908 -15.788 1.00 82.44 104 GLU A N 1
ATOM 832 C CA . GLU A 1 104 ? -1.219 -21.393 -14.426 1.00 82.44 104 GLU A CA 1
ATOM 833 C C . GLU A 1 104 ? -0.733 -20.388 -13.379 1.00 82.44 104 GLU A C 1
ATOM 835 O O . GLU A 1 104 ? -1.498 -19.981 -12.505 1.00 82.44 104 GLU A O 1
ATOM 840 N N . THR A 1 105 ? 0.494 -19.882 -13.523 1.00 77.62 105 THR A N 1
ATOM 841 C CA . THR A 1 105 ? 1.050 -18.864 -12.619 1.00 77.62 105 THR A CA 1
ATOM 842 C C . THR A 1 105 ? 0.226 -17.577 -12.666 1.00 77.62 105 THR A C 1
ATOM 844 O O . THR A 1 105 ? -0.085 -16.995 -11.630 1.00 77.62 105 THR A O 1
ATOM 847 N N . LYS A 1 106 ? -0.198 -17.125 -13.856 1.00 77.12 106 LYS A N 1
ATOM 848 C CA . LYS A 1 106 ? -1.085 -15.956 -13.992 1.00 77.12 106 LYS A CA 1
ATOM 849 C C . LYS A 1 106 ? -2.448 -16.181 -13.345 1.00 77.12 106 LYS A C 1
ATOM 851 O O . LYS A 1 106 ? -3.000 -15.230 -12.793 1.00 77.12 106 LYS A O 1
ATOM 856 N N . ALA A 1 107 ? -3.007 -17.384 -13.449 1.00 79.19 107 ALA A N 1
ATOM 857 C CA . ALA A 1 107 ? -4.262 -17.728 -12.793 1.00 79.19 107 ALA A CA 1
ATOM 858 C C . ALA A 1 107 ? -4.100 -17.702 -11.267 1.00 79.19 107 ALA A C 1
ATOM 860 O O . ALA A 1 107 ? -4.848 -16.987 -10.606 1.00 79.19 107 ALA A O 1
ATOM 861 N N . SER A 1 108 ? -3.056 -18.346 -10.738 1.00 77.50 108 SER A 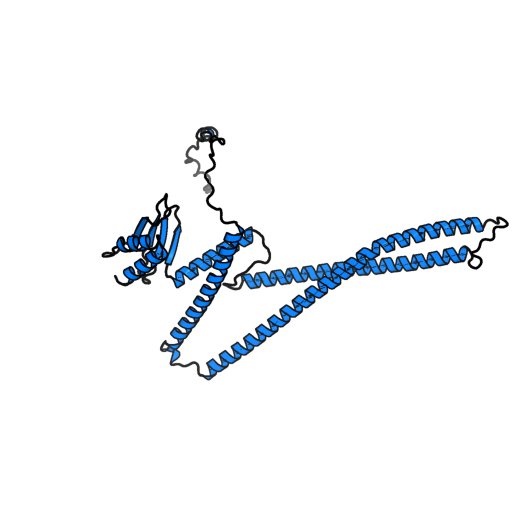N 1
ATOM 862 C CA . SER A 1 108 ? -2.749 -18.354 -9.304 1.00 77.50 108 SER A CA 1
ATOM 863 C C . SER A 1 108 ? -2.513 -16.946 -8.749 1.00 77.50 108 SER A C 1
ATOM 865 O O . SER A 1 108 ? -3.083 -16.575 -7.729 1.00 77.50 108 SER A O 1
ATOM 867 N N . VAL A 1 109 ? -1.755 -16.097 -9.453 1.00 75.38 109 VAL A N 1
ATOM 868 C CA . VAL A 1 109 ? -1.532 -14.704 -9.026 1.00 75.38 109 VAL A CA 1
ATOM 869 C C . VAL A 1 109 ? -2.831 -13.891 -9.029 1.00 75.38 109 VAL A C 1
ATOM 871 O O . VAL A 1 109 ? -3.001 -13.010 -8.189 1.00 75.38 109 VAL A O 1
ATOM 874 N N . ARG A 1 110 ? -3.754 -14.143 -9.966 1.00 79.31 110 ARG A N 1
ATOM 875 C CA . ARG A 1 110 ? -5.064 -13.468 -9.978 1.00 79.31 110 ARG A CA 1
ATOM 876 C C . ARG A 1 110 ? -5.938 -13.907 -8.812 1.00 79.31 110 ARG A C 1
ATOM 878 O O . ARG A 1 110 ? -6.579 -13.047 -8.220 1.00 79.31 110 ARG A O 1
ATOM 885 N N . GLU A 1 111 ? -5.947 -15.198 -8.504 1.00 81.81 111 GLU A N 1
ATOM 886 C CA . GLU A 1 111 ? -6.678 -15.761 -7.367 1.00 81.81 111 GLU A CA 1
ATOM 887 C C . GLU A 1 111 ? -6.143 -15.195 -6.049 1.00 81.81 111 GLU A C 1
ATOM 889 O O . GLU A 1 111 ? -6.889 -14.553 -5.320 1.00 81.81 111 GLU A O 1
ATOM 894 N N . LEU A 1 112 ? -4.825 -15.246 -5.836 1.00 75.69 112 LEU A N 1
ATOM 895 C CA . LEU A 1 112 ? -4.181 -14.647 -4.663 1.00 75.69 112 LEU A CA 1
ATOM 896 C C . LEU A 1 112 ? -4.474 -13.147 -4.533 1.00 75.69 112 LEU A C 1
ATOM 898 O O . LEU A 1 112 ? -4.703 -12.649 -3.435 1.00 75.69 112 LEU A O 1
ATOM 902 N N . ARG A 1 113 ? -4.492 -12.398 -5.644 1.00 73.38 113 ARG A N 1
ATOM 903 C CA . ARG A 1 113 ? -4.875 -10.977 -5.614 1.00 73.38 113 ARG A CA 1
ATOM 904 C C . ARG A 1 113 ? -6.331 -10.776 -5.208 1.00 73.38 113 ARG A C 1
ATOM 906 O O . ARG A 1 113 ? -6.608 -9.828 -4.481 1.00 73.38 113 ARG A O 1
ATOM 913 N N . ALA A 1 114 ? -7.242 -11.613 -5.696 1.00 76.56 114 ALA A N 1
ATOM 914 C CA . ALA A 1 114 ? -8.648 -11.546 -5.316 1.00 76.56 114 ALA A CA 1
ATOM 915 C C . ALA A 1 114 ? -8.826 -11.866 -3.824 1.00 76.56 114 ALA A C 1
ATOM 917 O O . ALA A 1 114 ? -9.516 -11.122 -3.131 1.00 76.56 114 ALA A O 1
ATOM 918 N N . ASP A 1 115 ? -8.127 -12.886 -3.323 1.00 77.19 115 ASP A N 1
ATOM 919 C CA . ASP A 1 115 ? -8.153 -13.281 -1.914 1.00 77.19 115 ASP A CA 1
ATOM 920 C C . ASP A 1 115 ? -7.600 -12.185 -0.999 1.00 77.19 115 ASP A C 1
ATOM 922 O O . ASP A 1 115 ? -8.222 -11.853 0.007 1.00 77.19 115 ASP A O 1
ATOM 926 N N . ILE A 1 116 ? -6.476 -11.560 -1.368 1.00 72.31 116 ILE A N 1
ATOM 927 C CA . ILE A 1 116 ? -5.896 -10.440 -0.609 1.00 72.31 116 ILE A CA 1
ATOM 928 C C . ILE A 1 116 ? -6.876 -9.264 -0.531 1.00 72.31 116 ILE A C 1
ATOM 930 O O . ILE A 1 116 ? -7.030 -8.657 0.529 1.00 72.31 116 ILE A O 1
ATOM 934 N N . VAL A 1 117 ? -7.545 -8.926 -1.639 1.00 74.00 117 VAL A N 1
ATOM 935 C CA . VAL A 1 117 ? -8.550 -7.852 -1.648 1.00 74.00 117 VAL A CA 1
ATOM 936 C C . VAL A 1 117 ? -9.730 -8.218 -0.749 1.00 74.00 117 VAL A C 1
ATOM 938 O O . VAL A 1 117 ? -10.104 -7.416 0.101 1.00 74.00 117 VAL A O 1
ATOM 941 N N . ALA A 1 118 ? -10.253 -9.441 -0.856 1.00 78.12 118 ALA A N 1
ATOM 942 C CA . ALA A 1 118 ? -11.358 -9.904 -0.021 1.00 78.12 118 ALA A CA 1
ATOM 943 C C . ALA A 1 118 ? -11.004 -9.901 1.477 1.00 78.12 118 ALA A C 1
ATOM 945 O O . ALA A 1 118 ? -11.798 -9.449 2.300 1.00 78.12 118 ALA A O 1
ATOM 946 N N . GLN A 1 119 ? -9.801 -10.353 1.842 1.00 76.75 119 GLN A N 1
ATOM 947 C CA . GLN A 1 119 ? -9.319 -10.324 3.225 1.00 76.75 119 GLN A CA 1
ATOM 948 C C . GLN A 1 119 ? -9.144 -8.894 3.743 1.00 76.75 119 GLN A C 1
ATOM 950 O O . GLN A 1 119 ? -9.501 -8.609 4.884 1.00 76.75 119 GLN A O 1
ATOM 955 N N . LYS A 1 120 ? -8.637 -7.979 2.910 1.00 75.12 120 LYS A N 1
ATOM 956 C CA . LYS A 1 120 ? -8.513 -6.560 3.261 1.00 75.12 120 LYS A CA 1
ATOM 957 C C . LYS A 1 120 ? -9.879 -5.914 3.503 1.00 75.12 120 LYS A C 1
ATOM 959 O O . LYS A 1 120 ? -10.032 -5.161 4.468 1.00 75.12 120 LYS A O 1
ATOM 964 N N . ASP A 1 121 ? -10.852 -6.196 2.644 1.00 78.38 121 ASP A N 1
ATOM 965 C CA . ASP A 1 121 ? -12.208 -5.666 2.778 1.00 78.38 121 ASP A CA 1
ATOM 966 C C . ASP A 1 121 ? -12.872 -6.213 4.052 1.00 78.38 121 ASP A C 1
ATOM 968 O O . ASP A 1 121 ? -13.383 -5.433 4.855 1.00 78.38 121 ASP A O 1
ATOM 972 N N . ALA A 1 122 ? -12.745 -7.520 4.311 1.00 81.06 122 ALA A N 1
ATOM 973 C CA . ALA A 1 122 ? -13.245 -8.158 5.530 1.00 81.06 122 ALA A CA 1
ATOM 974 C C . ALA A 1 122 ? -12.594 -7.594 6.806 1.00 81.06 122 ALA A C 1
ATOM 976 O O . ALA A 1 122 ? -13.286 -7.323 7.788 1.00 81.06 122 ALA A O 1
ATOM 977 N N . LEU A 1 123 ? -11.275 -7.365 6.793 1.00 78.12 123 LEU A N 1
ATOM 978 C CA . LEU A 1 123 ? -10.562 -6.751 7.915 1.00 78.12 123 LEU A CA 1
ATOM 979 C C . LEU A 1 123 ? -11.069 -5.327 8.173 1.00 78.12 123 LEU A C 1
ATOM 981 O O . LEU A 1 123 ? -11.317 -4.957 9.316 1.00 78.12 123 LEU A O 1
ATOM 985 N N . THR A 1 124 ? -11.268 -4.544 7.111 1.00 77.12 124 THR A N 1
ATOM 986 C CA . THR A 1 124 ? -11.778 -3.169 7.208 1.00 77.12 124 THR A CA 1
ATOM 987 C C . THR A 1 124 ? -13.198 -3.139 7.779 1.00 77.12 124 THR A C 1
ATOM 989 O O . THR A 1 124 ? -13.500 -2.309 8.640 1.00 77.12 124 THR A O 1
ATOM 992 N N . GLU A 1 125 ? -14.060 -4.057 7.340 1.00 85.31 125 GLU A N 1
ATOM 993 C CA . GLU A 1 125 ? -15.427 -4.198 7.846 1.00 85.31 125 GLU A CA 1
ATOM 994 C C . GLU A 1 125 ? -15.456 -4.635 9.320 1.00 85.31 125 GLU A C 1
ATOM 996 O O . GLU A 1 125 ? -16.204 -4.057 10.115 1.00 85.31 125 GLU A O 1
ATOM 1001 N N . MET A 1 126 ? -14.601 -5.585 9.719 1.00 81.06 126 MET A N 1
ATOM 1002 C CA . MET A 1 126 ? -14.427 -5.971 11.125 1.00 81.06 126 MET A CA 1
ATOM 1003 C C . MET A 1 126 ? -13.980 -4.782 11.976 1.00 81.06 126 MET A C 1
ATOM 1005 O O . MET A 1 126 ? -14.616 -4.492 12.988 1.00 81.06 126 MET A O 1
ATOM 1009 N N . THR A 1 127 ? -12.940 -4.051 11.563 1.00 78.69 127 THR A N 1
ATOM 1010 C CA . THR A 1 127 ? -12.461 -2.869 12.295 1.00 78.69 127 THR A CA 1
ATOM 1011 C C . THR A 1 127 ? -13.565 -1.824 12.452 1.00 78.69 127 THR A C 1
ATOM 1013 O O . THR A 1 127 ? -13.751 -1.296 13.547 1.00 78.69 127 THR A O 1
ATOM 1016 N N . TYR A 1 128 ? -14.335 -1.547 11.394 1.00 81.94 128 TYR A N 1
ATOM 1017 C CA . TYR A 1 128 ? -15.464 -0.618 11.468 1.00 81.94 128 TYR A CA 1
ATOM 1018 C C . TYR A 1 128 ? -16.545 -1.101 12.445 1.00 81.94 128 TYR A C 1
ATOM 1020 O O . TYR A 1 128 ? -17.028 -0.326 13.273 1.00 81.94 128 TYR A O 1
ATOM 1028 N N . THR A 1 129 ? -16.901 -2.384 12.379 1.00 86.19 129 THR A N 1
ATOM 1029 C CA . THR A 1 129 ? -17.932 -2.985 13.234 1.00 86.19 129 THR A CA 1
ATOM 1030 C C . THR A 1 129 ? -17.530 -2.936 14.706 1.00 86.19 129 THR A C 1
ATOM 1032 O O . THR A 1 129 ? -18.327 -2.499 15.536 1.00 86.19 129 THR A O 1
ATOM 1035 N N . TYR A 1 130 ? -16.287 -3.299 15.031 1.00 79.38 130 TYR A N 1
ATOM 1036 C CA . TYR A 1 130 ? -15.784 -3.247 16.403 1.00 79.38 130 TYR A CA 1
ATOM 1037 C C . TYR A 1 130 ? -15.641 -1.819 16.924 1.00 79.38 130 TYR A C 1
ATOM 1039 O O . TYR A 1 130 ? -16.047 -1.551 18.050 1.00 79.38 130 TYR A O 1
ATOM 1047 N N . ALA A 1 131 ? -15.157 -0.879 16.106 1.00 77.88 131 ALA A N 1
ATOM 1048 C CA . ALA A 1 131 ? -15.085 0.528 16.495 1.00 77.88 131 ALA A CA 1
ATOM 1049 C C . ALA A 1 131 ? -16.476 1.107 16.797 1.00 77.88 131 ALA A C 1
ATOM 1051 O O . ALA A 1 131 ? -16.653 1.841 17.771 1.00 77.88 131 ALA A O 1
ATOM 1052 N N . LYS A 1 132 ? -17.480 0.739 15.990 1.00 85.62 132 LYS A N 1
ATOM 1053 C CA . LYS A 1 132 ? -18.871 1.126 16.222 1.00 85.62 132 LYS A CA 1
ATOM 1054 C C . LYS A 1 132 ? -19.397 0.544 17.535 1.00 85.62 132 LYS A C 1
ATOM 1056 O O . LYS A 1 132 ? -19.871 1.312 18.368 1.00 85.62 132 LYS A O 1
ATOM 1061 N N . GLN A 1 133 ? -19.262 -0.767 17.743 1.00 81.31 133 GLN A N 1
ATOM 1062 C CA . GLN A 1 133 ? -19.695 -1.431 18.978 1.00 81.31 133 GLN A CA 1
ATOM 1063 C C . GLN A 1 133 ? -19.018 -0.828 20.210 1.00 81.31 133 GLN A C 1
ATOM 1065 O O . GLN A 1 133 ? -19.707 -0.491 21.166 1.00 81.31 133 GLN A O 1
ATOM 1070 N N . TYR A 1 134 ? -17.703 -0.599 20.153 1.00 79.25 134 TYR A N 1
ATOM 1071 C CA . TYR A 1 134 ? -16.956 0.045 21.230 1.00 79.25 134 TYR A CA 1
ATOM 1072 C C . TYR A 1 134 ? -17.485 1.452 21.532 1.00 79.25 134 TYR A C 1
ATOM 1074 O O . TYR A 1 134 ? -17.662 1.808 22.694 1.00 79.25 134 TYR A O 1
ATOM 1082 N N . SER A 1 135 ? -17.780 2.253 20.501 1.00 79.44 135 SER A N 1
ATOM 1083 C CA . SER A 1 135 ? -18.339 3.597 20.695 1.00 79.44 135 SER A CA 1
ATOM 1084 C C . SER A 1 135 ? -19.734 3.575 21.327 1.00 79.44 135 SER A C 1
ATOM 1086 O O . SER A 1 135 ? -20.028 4.405 22.183 1.00 79.44 135 SER A O 1
ATOM 1088 N N . GLU A 1 136 ? -20.572 2.603 20.952 1.00 83.56 136 GLU A N 1
ATOM 1089 C CA . GLU A 1 136 ? -21.914 2.420 21.509 1.00 83.56 136 GLU A CA 1
ATOM 1090 C C . GLU A 1 136 ? -21.840 1.968 22.975 1.00 83.56 136 GLU A C 1
ATOM 1092 O O . GLU A 1 136 ? -22.522 2.541 23.826 1.00 83.56 136 GLU A O 1
ATOM 1097 N N . THR A 1 137 ? -20.962 1.013 23.304 1.00 77.88 137 THR A N 1
ATOM 1098 C CA . THR A 1 137 ? -20.752 0.562 24.690 1.00 77.88 137 THR A CA 1
ATOM 1099 C C . THR A 1 137 ? -20.121 1.647 25.559 1.00 77.88 137 THR A C 1
ATOM 1101 O O . THR A 1 137 ? -20.563 1.866 26.684 1.00 77.88 137 THR A O 1
ATOM 1104 N N . ALA A 1 138 ? -19.137 2.384 25.035 1.00 76.94 138 ALA A N 1
ATOM 1105 C CA . ALA A 1 138 ? -18.489 3.481 25.751 1.00 76.94 138 ALA A CA 1
ATOM 1106 C C . ALA A 1 138 ? -19.442 4.659 26.007 1.00 76.94 138 ALA A C 1
ATOM 1108 O O . ALA A 1 138 ? -19.307 5.340 27.018 1.00 76.94 138 ALA A O 1
ATOM 1109 N N . ALA A 1 139 ? -20.416 4.894 25.122 1.00 82.69 139 ALA A N 1
ATOM 1110 C CA . ALA A 1 139 ? -21.454 5.902 25.329 1.00 82.69 139 ALA A CA 1
ATOM 1111 C C . ALA A 1 139 ? -22.537 5.456 26.330 1.00 82.69 139 ALA A C 1
ATOM 1113 O O . ALA A 1 139 ? -23.147 6.307 26.975 1.00 82.69 139 ALA A O 1
ATOM 1114 N N . ALA A 1 140 ? -22.779 4.148 26.468 1.00 79.25 140 ALA A N 1
ATOM 1115 C CA . ALA A 1 140 ? -23.776 3.601 27.389 1.00 79.25 140 ALA A CA 1
ATOM 1116 C C . ALA A 1 140 ? -23.297 3.559 28.852 1.00 79.25 140 ALA A C 1
ATOM 1118 O O . ALA A 1 140 ? -24.111 3.736 29.757 1.00 79.25 140 ALA A O 1
ATOM 1119 N N . LEU A 1 141 ? -21.994 3.364 29.086 1.00 80.94 141 LEU A N 1
ATOM 1120 C CA . LEU A 1 141 ? -21.406 3.266 30.430 1.00 80.94 141 LEU A CA 1
ATOM 1121 C C . LEU A 1 141 ? -21.684 4.493 31.324 1.00 80.94 141 LEU A C 1
ATOM 1123 O O . LEU A 1 141 ? -22.205 4.296 32.420 1.00 80.94 141 LEU A O 1
ATOM 1127 N N . PRO A 1 142 ? -21.469 5.749 30.876 1.00 83.88 142 PRO A N 1
ATOM 1128 C CA . PRO A 1 142 ? -21.759 6.928 31.696 1.00 83.88 142 PRO A CA 1
ATOM 1129 C C . PRO A 1 142 ? -23.233 7.050 32.090 1.00 83.88 142 PRO A C 1
ATOM 1131 O O . PRO A 1 142 ? -23.549 7.527 33.177 1.00 83.88 142 PRO A O 1
ATOM 1134 N N . GLN A 1 143 ? -24.148 6.624 31.212 1.00 84.88 143 GLN A N 1
ATOM 1135 C CA . GLN A 1 143 ? -25.576 6.638 31.523 1.00 84.88 143 GLN A CA 1
ATOM 1136 C C . GLN A 1 143 ? -25.901 5.604 32.608 1.00 84.88 143 GLN A C 1
ATOM 1138 O O . GLN A 1 143 ? -26.616 5.924 33.555 1.00 84.88 143 GLN A O 1
ATOM 1143 N N . LEU A 1 144 ? -25.318 4.404 32.526 1.00 83.56 144 LEU A N 1
ATOM 1144 C CA . LEU A 1 144 ? -25.484 3.382 33.560 1.00 83.56 144 LEU A CA 1
ATOM 1145 C C . LEU A 1 144 ? -24.914 3.831 34.914 1.00 83.56 144 LEU A C 1
ATOM 1147 O O . LEU A 1 144 ? -25.561 3.643 35.939 1.00 83.56 144 LEU A O 1
ATOM 1151 N N . GLU A 1 145 ? -23.747 4.481 34.929 1.00 84.19 145 GLU A N 1
ATOM 1152 C CA . GLU A 1 145 ? -23.170 5.063 36.150 1.00 84.19 145 GLU A CA 1
ATOM 1153 C C . GLU A 1 145 ? -24.116 6.095 36.785 1.00 84.19 145 GLU A C 1
ATOM 1155 O O . GLU A 1 145 ? -24.307 6.103 38.004 1.00 84.19 145 GLU A O 1
ATOM 1160 N N . THR A 1 146 ? -24.752 6.942 35.965 1.00 88.31 146 THR A N 1
ATOM 1161 C CA . THR A 1 146 ? -25.728 7.926 36.459 1.00 88.31 146 THR A CA 1
ATOM 1162 C C . THR A 1 146 ? -27.000 7.269 36.993 1.00 88.31 146 THR A C 1
ATOM 1164 O O . THR A 1 146 ? -27.526 7.708 38.017 1.00 88.31 146 THR A O 1
ATOM 1167 N N . ASP A 1 147 ? -27.466 6.194 36.355 1.00 84.88 147 ASP A N 1
ATOM 1168 C CA . ASP A 1 147 ? -28.657 5.459 36.777 1.00 84.88 147 ASP A CA 1
ATOM 1169 C C . ASP A 1 147 ? -28.398 4.707 38.098 1.00 84.88 147 ASP A C 1
ATOM 1171 O O . ASP A 1 147 ? -29.235 4.744 39.001 1.00 84.88 147 ASP A O 1
ATOM 1175 N N . ILE A 1 148 ? -27.210 4.109 38.264 1.00 86.62 148 ILE A N 1
ATOM 1176 C CA . ILE A 1 148 ? -26.758 3.494 39.524 1.00 86.62 148 ILE A CA 1
ATOM 1177 C C . ILE A 1 148 ? -26.690 4.541 40.643 1.00 86.62 148 ILE A C 1
ATOM 1179 O O . ILE A 1 148 ? -27.182 4.288 41.743 1.00 86.62 148 ILE A O 1
ATOM 1183 N N . ALA A 1 149 ? -26.129 5.725 40.376 1.00 86.62 149 ALA A N 1
ATOM 1184 C CA . ALA A 1 149 ? -26.061 6.803 41.363 1.00 86.62 149 ALA A CA 1
ATOM 1185 C C . ALA A 1 149 ? -27.460 7.270 41.805 1.00 86.62 149 ALA A C 1
ATOM 1187 O O . ALA A 1 149 ? -27.712 7.419 43.000 1.00 86.62 149 ALA A O 1
ATOM 1188 N N . ALA A 1 150 ? -28.392 7.423 40.861 1.00 87.94 150 ALA A N 1
ATOM 1189 C CA . ALA A 1 150 ? -29.776 7.792 41.158 1.00 87.94 150 ALA A CA 1
ATOM 1190 C C . ALA A 1 150 ? -30.535 6.693 41.926 1.00 87.94 150 ALA A C 1
ATOM 1192 O O . ALA A 1 150 ? -31.390 6.989 42.763 1.00 87.94 150 ALA A O 1
ATOM 1193 N N . LEU A 1 151 ? -30.247 5.415 41.652 1.00 86.31 151 LEU A N 1
ATOM 1194 C CA . LEU A 1 151 ? -30.807 4.289 42.405 1.00 86.31 151 LEU A CA 1
ATOM 1195 C C . LEU A 1 151 ? -30.266 4.229 43.835 1.00 86.31 151 LEU A C 1
ATOM 1197 O O . LEU A 1 151 ? -31.038 3.927 44.741 1.00 86.31 151 LEU A O 1
ATOM 1201 N N . LEU A 1 152 ? -28.983 4.537 44.044 1.00 86.88 152 LEU A N 1
ATOM 1202 C CA . LEU A 1 152 ? -28.381 4.632 45.377 1.00 86.88 152 LEU A CA 1
ATOM 1203 C C . LEU A 1 152 ? -29.010 5.757 46.206 1.00 86.88 152 LEU A C 1
ATOM 1205 O O . LEU A 1 152 ? -29.387 5.512 47.347 1.00 86.88 152 LEU A O 1
ATOM 1209 N N . GLU A 1 153 ? -29.187 6.946 45.624 1.00 88.31 153 GLU A N 1
ATOM 1210 C CA . GLU A 1 153 ? -29.848 8.079 46.292 1.00 88.31 153 GLU A CA 1
ATOM 1211 C C . GLU A 1 153 ? -31.290 7.721 46.687 1.00 88.31 153 GLU A C 1
ATOM 1213 O O . GLU A 1 153 ? -31.694 7.888 47.834 1.00 88.31 153 GLU A O 1
ATOM 1218 N N . ARG A 1 154 ? -32.051 7.107 45.771 1.00 85.12 154 ARG A N 1
ATOM 1219 C CA . ARG A 1 154 ? -33.410 6.620 46.062 1.00 85.12 154 ARG A CA 1
ATOM 1220 C C . ARG A 1 154 ? -33.456 5.526 47.121 1.00 85.12 154 ARG A C 1
ATOM 1222 O O . ARG A 1 154 ? -34.424 5.457 47.875 1.00 85.12 154 ARG A O 1
ATOM 1229 N N . LEU A 1 155 ? -32.463 4.639 47.141 1.00 84.94 155 LEU A N 1
ATOM 1230 C CA . LEU A 1 155 ? -32.362 3.595 48.153 1.00 84.94 155 LEU A CA 1
ATOM 1231 C C . LEU A 1 155 ? -32.127 4.217 49.533 1.00 84.94 155 LEU A C 1
ATOM 1233 O O . LEU A 1 155 ? -32.801 3.826 50.479 1.00 84.94 155 LEU A O 1
ATOM 1237 N N . GLU A 1 156 ? -31.228 5.197 49.632 1.00 86.75 156 GLU A N 1
ATOM 1238 C CA . GLU A 1 156 ? -30.954 5.935 50.869 1.00 86.75 156 GLU A CA 1
ATOM 1239 C C . GLU A 1 156 ? -32.216 6.657 51.371 1.00 86.75 156 GLU A C 1
ATOM 1241 O O . GLU A 1 156 ? -32.625 6.455 52.515 1.00 86.75 156 GLU A O 1
ATOM 1246 N N . GLU A 1 157 ? -32.915 7.387 50.496 1.00 85.38 157 GLU A N 1
ATOM 1247 C CA . GLU A 1 157 ? -34.190 8.044 50.822 1.00 85.38 157 GLU A CA 1
ATOM 1248 C C . GLU A 1 157 ? -35.266 7.049 51.303 1.00 85.38 157 GLU A C 1
ATOM 1250 O O . GLU A 1 157 ? -35.992 7.316 52.266 1.00 85.38 157 GLU A O 1
ATOM 1255 N N . ALA A 1 158 ? -35.378 5.885 50.652 1.00 81.88 158 ALA A N 1
ATOM 1256 C CA . ALA A 1 158 ? -36.345 4.850 51.015 1.00 81.88 158 ALA A CA 1
ATOM 1257 C C . ALA A 1 158 ? -35.992 4.158 52.344 1.00 81.88 158 ALA A C 1
ATOM 1259 O O . ALA A 1 158 ? -36.886 3.866 53.144 1.00 81.88 158 ALA A O 1
ATOM 1260 N N . GLU A 1 159 ? -34.706 3.921 52.614 1.00 82.00 159 GLU A N 1
ATOM 1261 C CA . GLU A 1 159 ? -34.224 3.373 53.885 1.00 82.00 159 GLU A CA 1
ATOM 1262 C C . GLU A 1 159 ? -34.463 4.351 55.046 1.00 82.00 159 GLU A C 1
ATOM 1264 O O . GLU A 1 159 ? -34.946 3.936 56.106 1.00 82.00 159 GLU A O 1
ATOM 1269 N N . GLU A 1 160 ? -34.220 5.650 54.842 1.00 82.81 160 GLU A N 1
ATOM 1270 C CA . GLU A 1 160 ? -34.552 6.696 55.814 1.00 82.81 160 GLU A CA 1
ATOM 1271 C C . GLU A 1 160 ? -36.064 6.771 56.073 1.00 82.81 160 GLU A C 1
ATOM 1273 O O . GLU A 1 160 ? -36.504 6.786 57.228 1.00 82.81 160 GLU A O 1
ATOM 1278 N N . ALA A 1 161 ? -36.886 6.750 55.019 1.00 78.62 161 ALA A N 1
ATOM 1279 C CA . ALA A 1 161 ? -38.342 6.765 55.139 1.00 78.62 161 ALA A CA 1
ATOM 1280 C C . ALA A 1 161 ? -38.880 5.522 55.870 1.00 78.62 161 ALA A C 1
ATOM 1282 O O . ALA A 1 161 ? -39.760 5.636 56.730 1.00 78.62 161 ALA A O 1
ATOM 1283 N N . ALA A 1 162 ? -38.327 4.339 55.586 1.00 74.81 162 ALA A N 1
ATOM 1284 C CA . ALA A 1 162 ? -38.665 3.100 56.279 1.00 74.81 162 ALA A CA 1
ATOM 1285 C C . ALA A 1 162 ? -38.258 3.148 57.762 1.00 74.81 162 ALA A C 1
ATOM 1287 O O . ALA A 1 162 ? -39.041 2.749 58.629 1.00 74.81 162 ALA A O 1
ATOM 1288 N N . ALA A 1 163 ? -37.079 3.693 58.082 1.00 73.00 163 ALA A N 1
ATOM 1289 C CA . ALA A 1 163 ? -36.629 3.881 59.460 1.00 73.00 163 ALA A CA 1
ATOM 1290 C C . ALA A 1 163 ? -37.553 4.838 60.236 1.00 73.00 163 ALA A C 1
ATOM 1292 O O . ALA A 1 163 ? -37.951 4.542 61.365 1.00 73.00 163 ALA A O 1
ATOM 1293 N N . VAL A 1 164 ? -37.990 5.939 59.618 1.00 70.50 164 VAL A N 1
ATOM 1294 C CA . VAL A 1 164 ? -38.966 6.865 60.217 1.00 70.50 164 VAL A CA 1
ATOM 1295 C C . VAL A 1 164 ? -40.341 6.203 60.385 1.00 70.50 164 VAL A C 1
ATOM 1297 O O . VAL A 1 164 ? -40.986 6.398 61.415 1.00 70.50 164 VAL A O 1
ATOM 1300 N N . ALA A 1 165 ? -40.771 5.360 59.440 1.00 61.41 165 ALA A N 1
ATOM 1301 C CA . ALA A 1 165 ? -42.032 4.616 59.512 1.00 61.41 165 ALA A CA 1
ATOM 1302 C C . ALA A 1 165 ? -42.044 3.505 60.583 1.00 61.41 165 ALA A C 1
ATOM 1304 O O . ALA A 1 165 ? -43.115 3.128 61.064 1.00 61.41 165 ALA A O 1
ATOM 1305 N N . THR A 1 166 ? -40.878 2.999 61.010 1.00 54.06 166 THR A N 1
ATOM 1306 C CA . THR A 1 166 ? -40.778 2.078 62.163 1.00 54.06 166 THR A CA 1
ATOM 1307 C C . THR A 1 166 ? -40.990 2.756 63.524 1.00 54.06 166 THR A C 1
ATOM 1309 O O . THR A 1 166 ? -41.185 2.068 64.530 1.00 54.06 166 THR A O 1
ATOM 1312 N N . HIS A 1 167 ? -41.056 4.093 63.572 1.00 46.81 167 HIS A N 1
ATOM 1313 C CA . HIS A 1 167 ? -41.627 4.819 64.703 1.00 46.81 167 HIS A CA 1
ATOM 1314 C C . HIS A 1 167 ? -43.135 5.007 64.483 1.00 46.81 167 HIS A C 1
ATOM 1316 O O . HIS A 1 167 ? -43.540 5.560 63.462 1.00 46.81 167 HIS A O 1
ATOM 1322 N N . PRO A 1 168 ? -44.003 4.591 65.424 1.00 40.56 168 PRO A N 1
ATOM 1323 C CA . PRO A 1 168 ? -45.439 4.692 65.228 1.00 40.56 168 PRO A CA 1
ATOM 1324 C C . PRO A 1 168 ? -45.863 6.160 65.335 1.00 40.56 168 PRO A C 1
ATOM 1326 O O . PRO A 1 168 ? -46.191 6.647 66.417 1.00 40.56 168 PRO A O 1
ATOM 1329 N N . VAL A 1 169 ? -45.888 6.879 64.215 1.00 42.88 169 VAL A N 1
ATOM 1330 C CA . VAL A 1 169 ? -46.710 8.081 64.097 1.00 42.88 169 VAL A CA 1
ATOM 1331 C C . VAL A 1 169 ? -48.069 7.625 63.600 1.00 42.88 169 VAL A C 1
ATOM 1333 O O . VAL A 1 169 ? -48.246 7.184 62.466 1.00 42.88 169 VAL A O 1
ATOM 1336 N N . ALA A 1 170 ? -49.033 7.677 64.513 1.00 43.69 170 ALA A N 1
ATOM 1337 C CA . ALA A 1 170 ? -50.424 7.407 64.226 1.00 43.69 170 ALA A CA 1
ATOM 1338 C C . ALA A 1 170 ? -50.917 8.331 63.102 1.00 43.69 170 ALA A C 1
ATOM 1340 O O . ALA A 1 170 ? -51.085 9.530 63.306 1.00 43.69 170 ALA A O 1
ATOM 1341 N N . GLY A 1 171 ? -51.198 7.727 61.949 1.00 47.91 171 GLY A N 1
ATOM 1342 C CA . GLY A 1 171 ? -52.023 8.294 60.894 1.00 47.91 171 GLY A CA 1
ATOM 1343 C C . GLY A 1 171 ? -51.275 9.185 59.914 1.00 47.91 171 GLY A C 1
ATOM 1344 O O . GLY A 1 171 ? -51.050 10.350 60.197 1.00 47.91 171 GLY A O 1
ATOM 1345 N N . LEU A 1 172 ? -51.013 8.653 58.721 1.00 44.72 172 LEU A N 1
ATOM 1346 C CA . LEU A 1 172 ? -51.134 9.367 57.447 1.00 44.72 172 LEU A CA 1
ATOM 1347 C C . LEU A 1 172 ? -51.175 8.313 56.332 1.00 44.72 172 LEU A C 1
ATOM 1349 O O . LEU A 1 172 ? -50.161 7.753 55.935 1.00 44.72 172 LEU A O 1
ATOM 1353 N N . ALA A 1 173 ? -52.391 7.997 55.885 1.00 47.41 173 ALA A N 1
ATOM 1354 C CA . ALA A 1 173 ? -52.640 7.143 54.732 1.00 47.41 173 ALA A CA 1
ATOM 1355 C C . ALA A 1 173 ? -52.506 7.985 53.453 1.00 47.41 173 ALA A C 1
ATOM 1357 O O . ALA A 1 173 ? -53.246 8.953 53.270 1.00 47.41 173 ALA A O 1
ATOM 1358 N N . GLY A 1 174 ? -51.558 7.613 52.593 1.00 45.03 174 GLY A N 1
ATOM 1359 C CA . GLY A 1 174 ? -51.346 8.163 51.253 1.00 45.03 174 GLY A CA 1
ATOM 1360 C C . GLY A 1 174 ? -51.354 7.052 50.189 1.00 45.03 174 GLY A C 1
ATOM 1361 O O . GLY A 1 174 ? -51.272 5.878 50.538 1.00 45.03 174 GLY A O 1
ATOM 1362 N N . PRO A 1 175 ? -51.495 7.390 48.896 1.00 45.47 175 PRO A N 1
ATOM 1363 C CA . PRO A 1 175 ? -52.119 6.531 47.884 1.00 45.47 175 PRO A CA 1
ATOM 1364 C C . PRO A 1 175 ? -51.215 5.464 47.225 1.00 45.47 175 PRO A C 1
ATOM 1366 O O . PRO A 1 175 ? -51.513 5.029 46.117 1.00 45.47 175 PRO A O 1
ATOM 1369 N N . TYR A 1 176 ? -50.171 4.982 47.905 1.00 45.03 176 TYR A N 1
ATOM 1370 C CA . TYR A 1 176 ? -49.412 3.782 47.511 1.00 45.03 176 TYR A CA 1
ATOM 1371 C C . TYR A 1 176 ? -49.655 2.685 48.554 1.00 45.03 176 TYR A C 1
ATOM 1373 O O . TYR A 1 176 ? -48.866 2.484 49.467 1.00 45.03 176 TYR A O 1
ATOM 1381 N N . ALA A 1 177 ? -50.829 2.055 48.484 1.00 47.34 177 ALA A N 1
ATOM 1382 C CA . ALA A 1 177 ? -51.376 1.242 49.573 1.00 47.34 177 ALA A CA 1
ATOM 1383 C C . ALA A 1 177 ? -51.003 -0.254 49.539 1.00 47.34 177 ALA A C 1
ATOM 1385 O O . ALA A 1 177 ? -51.357 -0.959 50.479 1.00 47.34 177 ALA A O 1
ATOM 1386 N N . ASP A 1 178 ? -50.290 -0.733 48.514 1.00 53.34 178 ASP A N 1
ATOM 1387 C CA . ASP A 1 178 ? -50.073 -2.178 48.314 1.00 53.34 178 ASP A CA 1
ATOM 1388 C C . ASP A 1 178 ? -48.608 -2.643 48.433 1.00 53.34 178 ASP A C 1
ATOM 1390 O O . ASP A 1 178 ?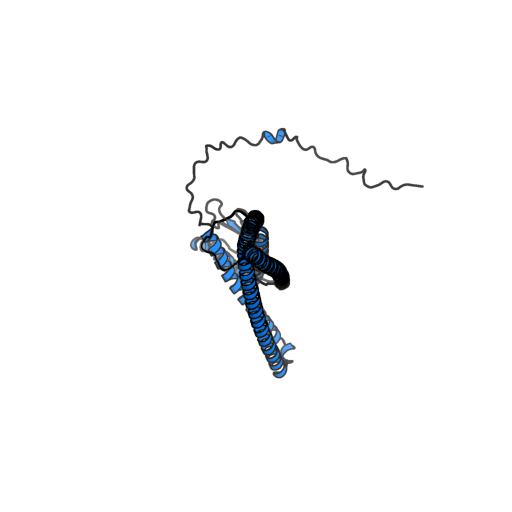 -48.349 -3.835 48.304 1.00 53.34 178 ASP A O 1
ATOM 1394 N N . MET A 1 179 ? -47.654 -1.748 48.714 1.00 56.78 179 MET A N 1
ATOM 1395 C CA . MET A 1 179 ? -46.263 -2.119 49.014 1.00 56.78 179 MET A CA 1
ATOM 1396 C C . MET A 1 179 ? -45.843 -1.526 50.351 1.00 56.78 179 MET A C 1
ATOM 1398 O O . MET A 1 179 ? -46.016 -0.335 50.610 1.00 56.78 179 MET A O 1
ATOM 1402 N N . THR A 1 180 ? -45.295 -2.369 51.215 1.00 72.06 180 THR A N 1
ATOM 1403 C CA . T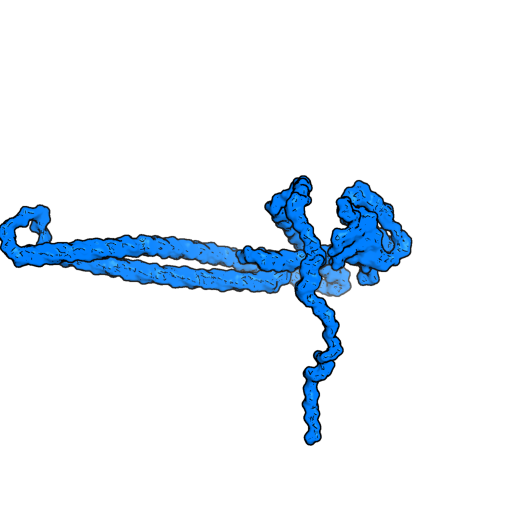HR A 1 180 ? -44.698 -1.921 52.469 1.00 72.06 180 THR A CA 1
ATOM 1404 C C . THR A 1 180 ? -43.361 -1.220 52.186 1.00 72.06 180 THR A C 1
ATOM 1406 O O . THR A 1 180 ? -42.663 -1.596 51.244 1.00 72.06 180 THR A O 1
ATOM 1409 N N . PRO A 1 181 ? -42.936 -0.256 53.023 1.00 71.88 181 PRO A N 1
ATOM 1410 C CA . PRO A 1 181 ? -41.622 0.383 52.887 1.00 71.88 181 PRO A CA 1
ATOM 1411 C C . PRO A 1 181 ? -40.452 -0.619 52.839 1.00 71.88 181 PRO A C 1
ATOM 1413 O O . PRO A 1 181 ? -39.438 -0.371 52.199 1.00 71.88 181 PRO A O 1
ATOM 1416 N N . ALA A 1 182 ? -40.601 -1.786 53.478 1.00 72.19 182 ALA A N 1
ATOM 1417 C CA . ALA A 1 182 ? -39.614 -2.865 53.432 1.00 72.19 182 ALA A CA 1
ATOM 1418 C C . ALA A 1 182 ? -39.560 -3.578 52.066 1.00 72.19 182 ALA A C 1
ATOM 1420 O O . ALA A 1 182 ? -38.478 -3.932 51.605 1.00 72.19 182 ALA A O 1
ATOM 1421 N N . GLU A 1 183 ? -40.706 -3.770 51.407 1.00 76.44 183 GLU A N 1
ATOM 1422 C CA . GLU A 1 183 ? -40.772 -4.336 50.051 1.00 76.44 183 GLU A CA 1
ATOM 1423 C C . GLU A 1 183 ? -40.221 -3.357 49.002 1.00 76.44 183 GLU A C 1
ATOM 1425 O O . GLU A 1 183 ? -39.640 -3.791 48.010 1.00 76.44 183 GLU A O 1
ATOM 1430 N N . GLU A 1 184 ? -40.352 -2.045 49.225 1.00 77.62 184 GLU A N 1
ATOM 1431 C CA . GLU A 1 184 ? -39.783 -1.007 48.353 1.00 77.62 184 GLU A CA 1
ATOM 1432 C C . GLU A 1 184 ? -38.254 -0.967 48.412 1.00 77.62 184 GLU A C 1
ATOM 1434 O O . GLU A 1 184 ? -37.602 -0.982 47.367 1.00 77.62 184 GLU A O 1
ATOM 1439 N N . VAL A 1 185 ? -37.677 -1.016 49.617 1.00 80.50 185 VAL A N 1
ATOM 1440 C CA . VAL A 1 185 ? -36.221 -1.106 49.811 1.00 80.50 185 VAL A CA 1
ATOM 1441 C C . VAL A 1 185 ? -35.660 -2.374 49.162 1.00 80.50 185 VAL A C 1
ATOM 1443 O O . VAL A 1 185 ? -34.655 -2.310 48.456 1.00 80.50 185 VAL A O 1
ATOM 1446 N N . GLU A 1 186 ? -36.317 -3.524 49.334 1.00 82.12 186 GLU A N 1
ATOM 1447 C CA . GLU A 1 186 ? -35.844 -4.781 48.742 1.00 82.12 186 GLU A CA 1
ATOM 1448 C C . GLU A 1 186 ? -35.932 -4.772 47.205 1.00 82.12 186 GLU A C 1
ATOM 1450 O O . GLU A 1 186 ? -35.005 -5.211 46.523 1.00 82.12 186 GLU A O 1
ATOM 1455 N N . ALA A 1 187 ? -36.996 -4.196 46.635 1.00 81.56 187 ALA A N 1
ATOM 1456 C CA . ALA A 1 187 ? -37.125 -4.034 45.187 1.00 81.56 187 ALA A CA 1
ATOM 1457 C C . ALA A 1 187 ? -36.064 -3.085 44.598 1.00 81.56 187 ALA A C 1
ATOM 1459 O O . ALA A 1 187 ? -35.559 -3.329 43.498 1.00 81.56 187 ALA A O 1
ATOM 1460 N N . LEU A 1 188 ? -35.706 -2.014 45.317 1.00 79.31 188 LEU A N 1
ATOM 1461 C CA . LEU A 1 188 ? -34.631 -1.098 44.924 1.00 79.31 188 LEU A CA 1
ATOM 1462 C C . LEU A 1 188 ? -33.253 -1.763 45.014 1.00 79.31 188 LEU A C 1
ATOM 1464 O O . LEU A 1 188 ? -32.453 -1.597 44.096 1.00 79.31 188 LEU A O 1
ATOM 1468 N N . ARG A 1 189 ? -32.995 -2.578 46.047 1.00 85.50 189 ARG A N 1
ATOM 1469 C CA . ARG A 1 189 ? -31.756 -3.370 46.164 1.00 85.50 189 ARG A CA 1
ATOM 1470 C C . ARG A 1 189 ? -31.598 -4.369 45.029 1.00 85.50 189 ARG A C 1
ATOM 1472 O O . ARG A 1 189 ? -30.512 -4.468 44.465 1.00 85.50 189 ARG A O 1
ATOM 1479 N N . GLN A 1 190 ? -32.674 -5.066 44.665 1.00 88.19 190 GLN A N 1
ATOM 1480 C CA . GLN A 1 190 ? -32.646 -5.998 43.539 1.00 88.19 190 GLN A CA 1
ATOM 1481 C C . GLN A 1 190 ? -32.335 -5.269 42.225 1.00 88.19 190 GLN A C 1
ATOM 1483 O O . GLN A 1 190 ? -31.458 -5.696 41.483 1.00 88.19 190 GLN A O 1
ATOM 1488 N N . ARG A 1 191 ? -32.989 -4.127 41.965 1.00 84.44 191 ARG A N 1
ATOM 1489 C CA . ARG A 1 191 ? -32.712 -3.309 40.770 1.00 84.44 191 ARG A CA 1
ATOM 1490 C C . ARG A 1 191 ? -31.288 -2.763 40.735 1.00 84.44 191 ARG A C 1
ATOM 1492 O O . ARG A 1 191 ? -30.686 -2.731 39.669 1.00 84.44 191 ARG A O 1
ATOM 1499 N N . LEU A 1 192 ? -30.757 -2.340 41.881 1.00 85.44 192 LEU A N 1
ATOM 1500 C CA . LEU A 1 192 ? -29.377 -1.880 41.993 1.00 85.44 192 LEU A CA 1
ATOM 1501 C C . LEU A 1 192 ? -28.391 -3.008 41.666 1.00 85.44 192 LEU A C 1
ATOM 1503 O O . LEU A 1 192 ? -27.451 -2.781 40.912 1.00 85.44 192 LEU A O 1
ATOM 1507 N N . ALA A 1 193 ? -28.625 -4.217 42.183 1.00 86.50 193 ALA A N 1
ATOM 1508 C CA . ALA A 1 193 ? -27.792 -5.380 41.889 1.00 86.50 193 ALA A CA 1
ATOM 1509 C C . ALA A 1 193 ? -27.836 -5.769 40.400 1.00 86.50 193 ALA A C 1
ATOM 1511 O O . ALA A 1 193 ? -26.797 -6.076 39.817 1.00 86.50 193 ALA A O 1
ATOM 1512 N N . ASP A 1 194 ? -29.017 -5.716 39.776 1.00 86.94 194 ASP A N 1
ATOM 1513 C CA . ASP A 1 194 ? -29.186 -6.016 38.351 1.00 86.94 194 ASP A CA 1
ATOM 1514 C C . ASP A 1 194 ? -28.449 -4.986 37.462 1.00 86.94 194 ASP A C 1
ATOM 1516 O O . ASP A 1 194 ? -27.754 -5.368 36.519 1.00 86.94 194 ASP A O 1
ATOM 1520 N N . GLU A 1 195 ? -28.542 -3.684 37.770 1.00 81.88 195 GLU A N 1
ATOM 1521 C CA . GLU A 1 195 ? -27.829 -2.632 37.020 1.00 81.88 195 GLU A CA 1
ATOM 1522 C C . GLU A 1 195 ? -26.311 -2.646 37.274 1.00 81.88 195 GLU A C 1
ATOM 1524 O O . GLU A 1 195 ? -25.533 -2.413 36.350 1.00 81.88 195 GLU A O 1
ATOM 1529 N N . GLN A 1 196 ? -25.859 -2.993 38.484 1.00 84.31 196 GLN A N 1
ATOM 1530 C CA . GLN A 1 196 ? -24.433 -3.196 38.776 1.00 84.31 196 GLN A CA 1
ATOM 1531 C C . GLN A 1 196 ? -23.851 -4.367 37.976 1.00 84.31 196 GLN A C 1
ATOM 1533 O O . GLN A 1 196 ? -22.795 -4.225 37.363 1.00 84.31 196 GLN A O 1
ATOM 1538 N N . MET A 1 197 ? -24.563 -5.496 37.909 1.00 88.62 197 MET A N 1
ATOM 1539 C CA . MET A 1 197 ? -24.156 -6.641 37.089 1.00 88.62 197 MET A CA 1
ATOM 1540 C C . MET A 1 197 ? -24.071 -6.262 35.606 1.00 88.62 197 MET A C 1
ATOM 1542 O O . MET A 1 197 ? -23.112 -6.608 34.919 1.00 88.62 197 MET A O 1
ATOM 1546 N N . ARG A 1 198 ? -25.045 -5.488 35.115 1.00 84.50 198 ARG A N 1
ATOM 1547 C CA . ARG A 1 198 ? -25.053 -4.991 33.737 1.00 84.50 198 ARG A CA 1
ATOM 1548 C C . ARG A 1 198 ? -23.888 -4.038 33.443 1.00 84.50 198 ARG A C 1
ATOM 1550 O O . ARG A 1 198 ? -23.343 -4.087 32.338 1.00 84.50 198 ARG A O 1
ATOM 1557 N N . ALA A 1 199 ? -23.502 -3.187 34.397 1.00 82.06 199 ALA A N 1
ATOM 1558 C CA . ALA A 1 199 ? -22.324 -2.327 34.276 1.00 82.06 199 ALA A CA 1
ATOM 1559 C C . ALA A 1 199 ? -21.043 -3.158 34.151 1.00 82.06 199 ALA A C 1
ATOM 1561 O O . ALA A 1 199 ? -20.279 -2.950 33.211 1.00 82.06 199 ALA A O 1
ATOM 1562 N N . GLU A 1 200 ? -20.855 -4.150 35.026 1.00 86.75 200 GLU A N 1
ATOM 1563 C CA . GLU A 1 200 ? -19.691 -5.046 34.998 1.00 86.75 200 GLU A CA 1
ATOM 1564 C C . GLU A 1 200 ? -19.589 -5.826 33.672 1.00 86.75 200 GLU A C 1
ATOM 1566 O O . GLU A 1 200 ? -18.507 -5.941 33.090 1.00 86.75 200 GLU A O 1
ATOM 1571 N N . GLU A 1 201 ? -20.713 -6.320 33.141 1.00 87.75 201 GLU A N 1
ATOM 1572 C CA . GLU A 1 201 ? -20.760 -6.994 31.836 1.00 87.75 201 GLU A CA 1
ATOM 1573 C C . GLU A 1 201 ? -20.365 -6.060 30.680 1.00 87.75 201 GLU A C 1
ATOM 1575 O O . GLU A 1 201 ? -19.598 -6.450 29.792 1.00 87.75 201 GLU A O 1
ATOM 1580 N N . LEU A 1 202 ? -20.863 -4.818 30.687 1.00 82.19 202 LEU A N 1
ATOM 1581 C CA . LEU A 1 202 ? -20.538 -3.805 29.678 1.00 82.19 202 LEU A CA 1
ATOM 1582 C C . LEU A 1 202 ? -19.080 -3.344 29.766 1.00 82.19 202 LEU A C 1
ATOM 1584 O O . LEU A 1 202 ? -18.442 -3.163 28.726 1.00 82.19 202 LEU A O 1
ATOM 1588 N N . GLU A 1 203 ? -18.532 -3.188 30.971 1.00 82.50 203 GLU A N 1
ATOM 1589 C CA . GLU A 1 203 ? -17.114 -2.890 31.183 1.00 82.50 203 GLU A CA 1
ATOM 1590 C C . GLU A 1 203 ? -16.226 -4.020 30.653 1.00 82.50 203 GLU A C 1
ATOM 1592 O O . GLU A 1 203 ? -15.275 -3.761 29.909 1.00 82.50 203 GLU A O 1
ATOM 1597 N N . GLY A 1 204 ? -16.574 -5.275 30.956 1.00 82.31 204 GLY A N 1
ATOM 1598 C CA . GLY A 1 204 ? -15.872 -6.450 30.443 1.00 82.31 204 GLY A CA 1
ATOM 1599 C C . GLY A 1 204 ? -15.914 -6.545 28.915 1.00 82.31 204 GLY A C 1
ATOM 1600 O O . GLY A 1 204 ? -14.883 -6.767 28.275 1.00 82.31 204 GLY A O 1
ATOM 1601 N N . ALA A 1 205 ? -17.082 -6.317 28.309 1.00 81.25 205 ALA A N 1
ATOM 1602 C CA . ALA A 1 205 ? -17.239 -6.300 26.855 1.00 81.25 205 ALA A CA 1
ATOM 1603 C C . ALA A 1 205 ? -16.460 -5.145 26.197 1.00 81.25 205 ALA A C 1
ATOM 1605 O O . ALA A 1 205 ? -15.814 -5.344 25.168 1.00 81.25 205 ALA A O 1
ATOM 1606 N N . SER A 1 206 ? -16.474 -3.956 26.805 1.00 78.69 206 SER A N 1
ATOM 1607 C CA . SER A 1 206 ? -15.729 -2.780 26.340 1.00 78.69 206 SER A CA 1
ATOM 1608 C C . SER A 1 206 ? -14.214 -3.012 26.378 1.00 78.69 206 SER A C 1
ATOM 1610 O O . SER A 1 206 ? -13.515 -2.712 25.406 1.00 78.69 206 SER A O 1
ATOM 1612 N N . ALA A 1 207 ? -13.702 -3.616 27.456 1.00 81.31 207 ALA A N 1
ATOM 1613 C CA . ALA A 1 207 ? -12.294 -3.989 27.572 1.00 81.31 207 ALA A CA 1
ATOM 1614 C C . ALA A 1 207 ? -11.884 -5.015 26.502 1.00 81.31 207 ALA A C 1
ATOM 1616 O O . ALA A 1 207 ? -10.888 -4.813 25.811 1.00 81.31 207 ALA A O 1
ATOM 1617 N N . ALA A 1 208 ? -12.693 -6.060 26.293 1.00 84.56 208 ALA A N 1
ATOM 1618 C CA . ALA A 1 208 ? -12.434 -7.068 25.266 1.00 84.56 208 ALA A CA 1
ATOM 1619 C C . ALA A 1 208 ? -12.447 -6.482 23.842 1.00 84.56 208 ALA A C 1
ATOM 1621 O O . ALA A 1 208 ? -11.585 -6.809 23.026 1.00 84.56 208 ALA A O 1
ATOM 1622 N N . LEU A 1 209 ? -13.391 -5.582 23.543 1.00 81.62 209 LEU A N 1
ATOM 1623 C CA . LEU A 1 209 ? -13.454 -4.872 22.261 1.00 81.62 209 LEU A CA 1
ATOM 1624 C C . LEU A 1 209 ? -12.217 -4.001 22.031 1.00 81.62 209 LEU A C 1
ATOM 1626 O O . LEU A 1 209 ? -11.672 -3.979 20.929 1.00 81.62 209 LEU A O 1
ATOM 1630 N N . LYS A 1 210 ? -11.753 -3.307 23.072 1.00 81.19 210 LYS A N 1
ATOM 1631 C CA . LYS A 1 210 ? -10.545 -2.481 23.015 1.00 81.19 210 LYS A CA 1
ATOM 1632 C C . LYS A 1 210 ? -9.292 -3.315 22.742 1.00 81.19 210 LYS A C 1
ATOM 1634 O O . LYS A 1 210 ? -8.470 -2.913 21.918 1.00 81.19 210 LYS A O 1
ATOM 1639 N N . ASP A 1 211 ? -9.165 -4.468 23.393 1.00 86.44 211 ASP A N 1
ATOM 1640 C CA . ASP A 1 211 ? -8.048 -5.390 23.174 1.00 86.44 211 ASP A CA 1
ATOM 1641 C C . ASP A 1 211 ? -8.066 -5.961 21.748 1.00 86.44 211 ASP A C 1
ATOM 1643 O O . ASP A 1 211 ? -7.027 -6.013 21.085 1.00 86.44 211 ASP A O 1
ATOM 1647 N N . GLU A 1 212 ? -9.244 -6.316 21.228 1.00 83.25 212 GLU A N 1
ATOM 1648 C CA . GLU A 1 212 ? -9.382 -6.804 19.853 1.00 83.25 212 GLU A CA 1
ATOM 1649 C C . GLU A 1 212 ? -9.082 -5.706 18.820 1.00 83.25 212 GLU A C 1
ATOM 1651 O O . GLU A 1 212 ? -8.399 -5.968 17.831 1.00 83.25 212 GLU A O 1
ATOM 1656 N N . MET A 1 213 ? -9.496 -4.455 19.061 1.00 80.81 213 MET A N 1
ATOM 1657 C CA . MET A 1 213 ? -9.106 -3.319 18.215 1.00 80.81 213 MET A CA 1
ATOM 1658 C C . MET A 1 213 ? -7.585 -3.132 18.183 1.00 80.81 213 MET A C 1
ATOM 1660 O O . MET A 1 213 ? -7.011 -3.004 17.102 1.00 80.81 213 MET A O 1
ATOM 1664 N N . ALA A 1 214 ? -6.918 -3.193 19.339 1.00 83.19 214 ALA A N 1
ATOM 1665 C CA . ALA A 1 214 ? -5.461 -3.097 19.412 1.00 83.19 214 ALA A CA 1
ATOM 1666 C C . ALA A 1 214 ? -4.765 -4.253 18.670 1.00 83.19 214 ALA A C 1
ATOM 1668 O O . ALA A 1 214 ? -3.757 -4.043 17.991 1.00 83.19 214 ALA A O 1
ATOM 1669 N N . ARG A 1 215 ? -5.321 -5.470 18.749 1.00 88.00 215 ARG A N 1
ATOM 1670 C CA . ARG A 1 215 ? -4.834 -6.635 17.998 1.00 88.00 215 ARG A CA 1
ATOM 1671 C C . ARG A 1 215 ? -4.965 -6.428 16.489 1.00 88.00 215 ARG A C 1
ATOM 1673 O O . ARG A 1 215 ? -4.017 -6.702 15.758 1.00 88.00 215 ARG A O 1
ATOM 1680 N N . LEU A 1 216 ? -6.116 -5.948 16.017 1.00 79.69 216 LEU A N 1
ATOM 1681 C CA . LEU A 1 216 ? -6.354 -5.689 14.594 1.00 79.69 216 LEU A CA 1
ATOM 1682 C C . LEU A 1 216 ? -5.453 -4.569 14.057 1.00 79.69 216 LEU A C 1
ATOM 1684 O O . LEU A 1 216 ? -4.929 -4.696 12.950 1.00 79.69 216 LEU A O 1
ATOM 1688 N N . ASP A 1 217 ? -5.214 -3.518 14.842 1.00 78.88 217 ASP A N 1
ATOM 1689 C CA . ASP A 1 217 ? -4.274 -2.453 14.484 1.00 78.88 217 ASP A CA 1
ATOM 1690 C C . ASP A 1 217 ? -2.833 -2.971 14.386 1.00 78.88 217 ASP A C 1
ATOM 1692 O O . ASP A 1 217 ? -2.117 -2.618 13.446 1.00 78.88 217 ASP A O 1
ATOM 1696 N N . ALA A 1 218 ? -2.417 -3.858 15.297 1.00 83.88 218 ALA A N 1
ATOM 1697 C CA . ALA A 1 218 ? -1.105 -4.499 15.238 1.00 83.88 218 ALA A CA 1
ATOM 1698 C C . ALA A 1 218 ? -0.947 -5.368 13.980 1.00 83.88 218 ALA A C 1
ATOM 1700 O O . ALA A 1 218 ? 0.039 -5.221 13.259 1.00 83.88 218 ALA A O 1
ATOM 1701 N N . VAL A 1 219 ? -1.948 -6.201 13.665 1.00 81.75 219 VAL A N 1
ATOM 1702 C CA . VAL A 1 219 ? -1.962 -7.018 12.438 1.00 81.75 219 VAL A CA 1
ATOM 1703 C C . VAL A 1 219 ? -1.891 -6.128 11.197 1.00 81.75 219 VAL A C 1
ATOM 1705 O O . VAL A 1 219 ? -1.105 -6.382 10.288 1.00 81.75 219 VAL A O 1
ATOM 1708 N N . LYS A 1 220 ? -2.668 -5.041 11.162 1.00 76.69 220 LYS A N 1
ATOM 1709 C CA . LYS A 1 220 ? -2.647 -4.084 10.052 1.00 76.69 220 LYS A CA 1
ATOM 1710 C C . LYS A 1 220 ? -1.274 -3.429 9.890 1.00 76.69 220 LYS A C 1
ATOM 1712 O O . LYS A 1 220 ? -0.812 -3.279 8.757 1.00 76.69 220 LYS A O 1
ATOM 1717 N N . ALA A 1 221 ? -0.628 -3.036 10.987 1.00 76.44 221 ALA A N 1
ATOM 1718 C CA . ALA A 1 221 ? 0.705 -2.442 10.961 1.00 76.44 221 ALA A CA 1
ATOM 1719 C C . ALA A 1 221 ? 1.758 -3.434 10.443 1.00 76.44 221 ALA A C 1
ATOM 1721 O O . ALA A 1 221 ? 2.540 -3.082 9.562 1.00 76.44 221 ALA A O 1
ATOM 1722 N N . GLU A 1 222 ? 1.723 -4.680 10.920 1.00 79.12 222 GLU A N 1
ATOM 1723 C CA . GLU A 1 222 ? 2.608 -5.763 10.478 1.00 79.12 222 GLU A CA 1
ATOM 1724 C C . GLU A 1 222 ? 2.430 -6.060 8.983 1.00 79.12 222 GLU A C 1
ATOM 1726 O O . GLU A 1 222 ? 3.391 -5.993 8.221 1.00 79.12 222 GLU A O 1
ATOM 1731 N N . THR A 1 223 ? 1.191 -6.253 8.521 1.00 73.44 223 THR A N 1
ATOM 1732 C CA . THR A 1 223 ? 0.909 -6.497 7.096 1.00 73.44 223 THR A CA 1
ATOM 1733 C C . THR A 1 223 ? 1.334 -5.312 6.219 1.00 73.44 223 THR A C 1
ATOM 1735 O O . THR A 1 223 ? 1.823 -5.493 5.105 1.00 73.44 223 THR A O 1
ATOM 1738 N N . THR A 1 224 ? 1.179 -4.075 6.704 1.00 72.44 224 THR A N 1
ATOM 1739 C CA . THR A 1 224 ? 1.625 -2.880 5.966 1.00 72.44 224 THR A CA 1
ATOM 1740 C C . THR A 1 224 ? 3.151 -2.828 5.862 1.00 72.44 224 THR A C 1
ATOM 1742 O O . THR A 1 224 ? 3.680 -2.489 4.800 1.00 72.44 224 THR A O 1
ATOM 1745 N N . ALA A 1 225 ? 3.863 -3.203 6.928 1.00 72.38 225 ALA A N 1
ATOM 1746 C CA . ALA A 1 225 ? 5.319 -3.292 6.926 1.00 72.38 225 ALA A CA 1
ATOM 1747 C C . ALA A 1 225 ? 5.814 -4.367 5.944 1.00 72.38 225 ALA A C 1
ATOM 1749 O O . ALA A 1 225 ? 6.659 -4.065 5.101 1.00 72.38 225 ALA A O 1
ATOM 1750 N N . GLU A 1 226 ? 5.222 -5.565 5.967 1.00 72.69 226 GLU A N 1
ATOM 1751 C CA . GLU A 1 226 ? 5.548 -6.650 5.031 1.00 72.69 226 GLU A CA 1
ATOM 1752 C C . GLU A 1 226 ? 5.306 -6.246 3.570 1.00 72.69 226 GLU A C 1
ATOM 1754 O O . GLU A 1 226 ? 6.156 -6.467 2.707 1.00 72.69 226 GLU A O 1
ATOM 1759 N N . ILE A 1 227 ? 4.175 -5.594 3.272 1.00 66.06 227 ILE A N 1
ATOM 1760 C CA . ILE A 1 227 ? 3.892 -5.075 1.924 1.00 66.06 227 ILE A CA 1
ATOM 1761 C C . ILE A 1 227 ? 4.952 -4.053 1.504 1.00 66.06 227 ILE A C 1
ATOM 1763 O O . ILE A 1 227 ? 5.396 -4.073 0.356 1.00 66.06 227 ILE A O 1
ATOM 1767 N N . THR A 1 228 ? 5.365 -3.169 2.411 1.00 67.62 228 THR A N 1
ATOM 1768 C CA . THR A 1 228 ? 6.364 -2.131 2.122 1.00 67.62 228 THR A CA 1
ATOM 1769 C C . THR A 1 228 ? 7.740 -2.746 1.852 1.00 67.62 228 THR A C 1
ATOM 1771 O O . THR A 1 228 ? 8.412 -2.356 0.897 1.00 67.62 228 THR A O 1
ATOM 1774 N N . GLU A 1 229 ? 8.141 -3.757 2.624 1.00 70.06 229 GLU A N 1
ATOM 1775 C CA . GLU A 1 229 ? 9.387 -4.505 2.415 1.00 70.06 229 GLU A CA 1
ATOM 1776 C C . GLU A 1 229 ? 9.368 -5.296 1.094 1.00 70.06 229 GLU A C 1
ATOM 1778 O O . GLU A 1 229 ? 10.327 -5.263 0.313 1.00 70.06 229 GLU A O 1
ATOM 1783 N N . LEU A 1 230 ? 8.247 -5.947 0.775 1.00 64.44 230 LEU A N 1
ATOM 1784 C CA . LEU A 1 230 ? 8.048 -6.627 -0.507 1.00 64.44 230 LEU A CA 1
ATOM 1785 C C . LEU A 1 230 ? 8.070 -5.648 -1.689 1.00 64.44 230 LEU A C 1
ATOM 1787 O O . LEU A 1 230 ? 8.607 -5.965 -2.746 1.00 64.44 230 LEU A O 1
ATOM 1791 N N . GLN A 1 231 ? 7.533 -4.439 -1.531 1.00 57.97 231 GLN A N 1
ATOM 1792 C CA . GLN A 1 231 ? 7.612 -3.398 -2.559 1.00 57.97 231 GLN A CA 1
ATOM 1793 C C . GLN A 1 231 ? 9.037 -2.858 -2.732 1.00 57.97 231 GLN A C 1
ATOM 1795 O O . GLN A 1 231 ? 9.449 -2.603 -3.864 1.00 57.97 231 GLN A O 1
ATOM 1800 N N . ALA A 1 232 ? 9.799 -2.722 -1.643 1.00 57.75 232 ALA A N 1
ATOM 1801 C CA . ALA A 1 232 ? 11.189 -2.268 -1.669 1.00 57.75 232 ALA A CA 1
ATOM 1802 C C . ALA A 1 232 ? 12.153 -3.311 -2.266 1.00 57.75 232 ALA A C 1
ATOM 1804 O O . ALA A 1 232 ? 13.149 -2.950 -2.891 1.00 57.75 232 ALA A O 1
ATOM 1805 N N . SER A 1 233 ? 11.854 -4.603 -2.108 1.00 46.16 233 SER A N 1
ATOM 1806 C CA . SER A 1 233 ? 12.673 -5.707 -2.629 1.00 46.16 233 SER A CA 1
ATOM 1807 C C . SER A 1 233 ? 12.462 -6.005 -4.120 1.00 46.16 233 SER A C 1
ATOM 1809 O O . SER A 1 233 ? 13.242 -6.762 -4.700 1.00 46.16 233 SER A O 1
ATOM 1811 N N . VAL A 1 234 ? 11.470 -5.389 -4.779 1.00 45.50 234 VAL A N 1
ATOM 1812 C CA . VAL A 1 234 ? 11.254 -5.507 -6.232 1.00 45.50 234 VAL A CA 1
ATOM 1813 C C . VAL A 1 234 ? 12.035 -4.413 -6.977 1.00 45.50 234 VAL A C 1
ATOM 1815 O O . VAL A 1 234 ? 11.646 -3.240 -6.932 1.00 45.50 234 VAL A O 1
ATOM 1818 N N . PRO A 1 235 ? 13.088 -4.753 -7.749 1.00 39.06 235 PRO A N 1
ATOM 1819 C CA . PRO A 1 235 ? 13.834 -3.770 -8.526 1.00 39.06 235 PRO A CA 1
ATOM 1820 C C . PRO A 1 235 ? 12.924 -3.167 -9.605 1.00 39.06 235 PRO A C 1
ATOM 1822 O O . PRO A 1 235 ? 12.532 -3.836 -10.560 1.00 39.06 235 PRO A O 1
ATOM 1825 N N . GLY A 1 236 ? 12.575 -1.888 -9.457 1.00 47.16 236 GLY A N 1
ATOM 1826 C CA . GLY A 1 236 ? 11.761 -1.148 -10.424 1.00 47.16 236 GLY A CA 1
ATOM 1827 C C . GLY A 1 236 ? 10.269 -1.026 -10.098 1.00 47.16 236 GLY A C 1
ATOM 1828 O O . GLY A 1 236 ? 9.540 -0.484 -10.934 1.00 47.16 236 GLY A O 1
ATOM 1829 N N . GLY A 1 237 ? 9.826 -1.454 -8.911 1.00 39.97 237 GLY A N 1
ATOM 1830 C CA . GLY A 1 237 ? 8.506 -1.120 -8.380 1.00 39.97 237 GLY A CA 1
ATOM 1831 C C . GLY A 1 237 ? 8.401 0.381 -8.104 1.00 39.97 237 GLY A C 1
ATOM 1832 O O . GLY A 1 237 ? 9.117 0.922 -7.270 1.00 39.97 237 GLY A O 1
ATOM 1833 N N . SER A 1 238 ? 7.528 1.075 -8.833 1.00 45.28 238 SER A N 1
ATOM 1834 C CA . SER A 1 238 ? 7.167 2.471 -8.567 1.00 45.28 238 SER A CA 1
ATOM 1835 C C . SER A 1 238 ? 6.402 2.544 -7.241 1.00 45.28 238 SER A C 1
ATOM 1837 O O . SER A 1 238 ? 5.175 2.475 -7.232 1.00 45.28 238 SER A O 1
ATOM 1839 N N . GLY A 1 239 ? 7.123 2.619 -6.124 1.00 43.84 239 GLY A N 1
ATOM 1840 C CA . GLY A 1 239 ? 6.556 2.708 -4.782 1.00 43.84 239 GLY A CA 1
ATOM 1841 C C . GLY A 1 239 ? 6.068 4.120 -4.473 1.00 43.84 239 GLY A C 1
ATOM 1842 O O . GLY A 1 239 ? 6.858 4.999 -4.136 1.00 43.84 239 GLY A O 1
ATOM 1843 N N . ILE A 1 240 ? 4.756 4.334 -4.578 1.00 42.50 240 ILE A N 1
ATOM 1844 C CA . ILE A 1 240 ? 4.070 5.383 -3.820 1.00 42.50 240 ILE A CA 1
ATOM 1845 C C . ILE A 1 240 ? 4.076 4.884 -2.373 1.00 42.50 240 ILE A C 1
ATOM 1847 O O . ILE A 1 240 ? 3.316 3.980 -2.031 1.00 42.50 240 ILE A O 1
ATOM 1851 N N . GLY A 1 241 ? 5.000 5.400 -1.562 1.00 42.88 241 GLY A N 1
ATOM 1852 C CA . GLY A 1 241 ? 5.030 5.124 -0.129 1.00 42.88 241 GLY A CA 1
ATOM 1853 C C . GLY A 1 241 ? 3.748 5.637 0.524 1.00 42.88 241 GLY A C 1
ATOM 1854 O O . GLY A 1 241 ? 3.308 6.747 0.232 1.00 42.88 241 GLY A O 1
ATOM 1855 N N . ALA A 1 242 ? 3.140 4.814 1.378 1.00 42.75 242 ALA A N 1
ATOM 1856 C CA . ALA A 1 242 ? 1.913 5.144 2.103 1.00 42.75 242 ALA A CA 1
ATOM 1857 C C . ALA A 1 242 ? 2.118 6.224 3.185 1.00 42.75 242 ALA A C 1
ATOM 1859 O O . ALA A 1 242 ? 1.150 6.838 3.628 1.00 42.75 242 ALA A O 1
ATOM 1860 N N . ASP A 1 243 ? 3.369 6.515 3.543 1.00 41.72 243 ASP A N 1
ATOM 1861 C CA . ASP A 1 243 ? 3.715 7.507 4.552 1.00 41.72 243 ASP A CA 1
ATOM 1862 C C . ASP A 1 243 ? 4.240 8.759 3.848 1.00 41.72 243 ASP A C 1
ATOM 1864 O O . ASP A 1 243 ? 5.426 8.853 3.519 1.00 41.72 243 ASP A O 1
ATOM 1868 N N . GLY A 1 244 ? 3.339 9.710 3.586 1.00 42.47 244 GLY A N 1
ATOM 1869 C CA . GLY A 1 244 ? 3.604 11.017 2.967 1.00 42.47 244 GLY A CA 1
ATOM 1870 C C . GLY A 1 244 ? 4.489 11.949 3.807 1.00 42.47 244 GLY A C 1
ATOM 1871 O O . GLY A 1 244 ? 4.184 13.129 3.965 1.00 42.47 244 GLY A O 1
ATOM 1872 N N . SER A 1 245 ? 5.569 11.427 4.391 1.00 40.38 245 SER A N 1
ATOM 1873 C CA . SER A 1 245 ? 6.612 12.233 5.004 1.00 40.38 245 SER A CA 1
ATOM 1874 C C . SER A 1 245 ? 7.410 12.942 3.897 1.00 40.38 245 SER A C 1
ATOM 1876 O O . SER A 1 245 ? 7.908 12.294 2.973 1.00 40.38 245 SER A O 1
ATOM 1878 N N . PRO A 1 246 ? 7.602 14.269 3.976 1.00 42.44 246 PRO A N 1
ATOM 1879 C CA . PRO A 1 246 ? 8.278 15.038 2.928 1.00 42.44 246 PRO A CA 1
ATOM 1880 C C . PRO A 1 246 ? 9.735 14.596 2.698 1.00 42.44 246 PRO A C 1
ATOM 1882 O O . PRO A 1 246 ? 10.291 14.809 1.622 1.00 42.44 246 PRO A O 1
ATOM 1885 N N . THR A 1 247 ? 10.360 13.937 3.678 1.00 43.97 247 THR A N 1
ATOM 1886 C CA . THR A 1 247 ? 11.721 13.392 3.558 1.00 43.97 247 THR A CA 1
ATOM 1887 C C . THR A 1 247 ? 11.780 12.075 2.779 1.00 43.97 247 THR A C 1
ATOM 1889 O O . THR A 1 247 ? 12.753 11.847 2.060 1.00 43.97 247 THR A O 1
ATOM 1892 N N . THR A 1 248 ? 10.749 11.228 2.858 1.00 54.03 248 THR A N 1
ATOM 1893 C CA . THR A 1 248 ? 10.653 9.985 2.074 1.00 54.03 248 THR A CA 1
ATOM 1894 C C . THR A 1 248 ? 10.177 10.257 0.651 1.00 54.03 248 THR A C 1
ATOM 1896 O O . THR A 1 248 ? 10.637 9.587 -0.272 1.00 54.03 248 THR A O 1
ATOM 1899 N N . GLU A 1 249 ? 9.347 11.282 0.433 1.00 51.94 249 GLU A N 1
ATOM 1900 C CA . GLU A 1 249 ? 8.966 11.718 -0.916 1.00 51.94 249 GLU A CA 1
ATOM 1901 C C . GLU A 1 249 ? 10.145 12.290 -1.705 1.00 51.94 249 GLU A C 1
ATOM 1903 O O . GLU A 1 249 ? 10.338 11.900 -2.853 1.00 51.94 249 GLU A O 1
ATOM 1908 N N . LEU A 1 250 ? 10.969 13.157 -1.108 1.00 52.19 250 LEU A N 1
ATOM 1909 C CA . LEU A 1 250 ? 12.161 13.703 -1.771 1.00 52.19 250 LEU A CA 1
ATOM 1910 C C . LEU A 1 250 ? 13.176 12.608 -2.117 1.00 52.19 250 LEU A C 1
ATOM 1912 O O . LEU A 1 250 ? 13.700 12.597 -3.229 1.00 52.19 250 LEU A O 1
ATOM 1916 N N . ALA A 1 251 ? 13.408 11.659 -1.206 1.00 56.66 251 AL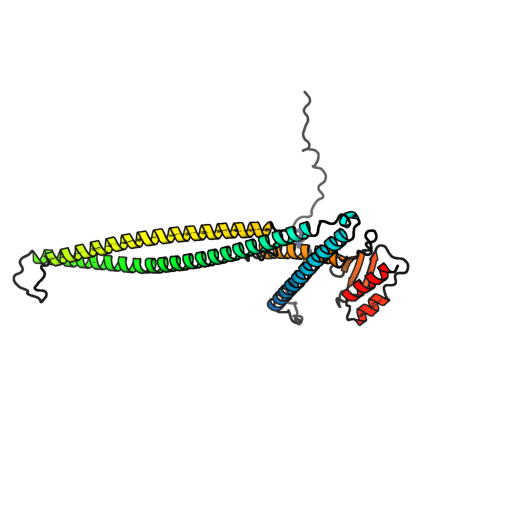A A N 1
ATOM 1917 C CA . ALA A 1 251 ? 14.289 10.520 -1.458 1.00 56.66 251 ALA A CA 1
ATOM 1918 C C . ALA A 1 251 ? 13.729 9.580 -2.542 1.00 56.66 251 ALA A C 1
ATOM 1920 O O . ALA A 1 251 ? 14.463 9.159 -3.434 1.00 56.66 251 ALA A O 1
ATOM 1921 N N . SER A 1 252 ? 12.421 9.302 -2.517 1.00 55.81 252 SER A N 1
ATOM 1922 C CA . SER A 1 252 ? 11.734 8.508 -3.545 1.00 55.81 252 SER A CA 1
ATOM 1923 C C . SER A 1 252 ? 11.754 9.204 -4.909 1.00 55.81 252 SER A C 1
ATOM 1925 O O . SER A 1 252 ? 12.017 8.576 -5.934 1.00 55.81 252 SER A O 1
ATOM 1927 N N . MET A 1 253 ? 11.553 10.523 -4.935 1.00 55.28 253 MET A N 1
ATOM 1928 C CA . MET A 1 253 ? 11.655 11.326 -6.149 1.00 55.28 253 MET A CA 1
ATOM 1929 C C . MET A 1 253 ? 13.081 11.339 -6.691 1.00 55.28 253 MET A C 1
ATOM 1931 O O . MET A 1 253 ? 13.244 11.128 -7.887 1.00 55.28 253 MET A O 1
ATOM 1935 N N . ALA A 1 254 ? 14.099 11.525 -5.848 1.00 59.91 254 ALA A N 1
ATOM 1936 C CA . ALA A 1 254 ? 15.500 11.479 -6.261 1.00 59.91 254 ALA A CA 1
ATOM 1937 C C . ALA A 1 254 ? 15.865 10.115 -6.868 1.00 59.91 254 ALA A C 1
ATOM 1939 O O . ALA A 1 254 ? 16.343 10.065 -7.999 1.00 59.91 254 ALA A O 1
ATOM 1940 N N . ALA A 1 255 ? 15.523 9.014 -6.191 1.00 63.47 255 ALA A N 1
ATOM 1941 C CA . ALA A 1 255 ? 15.744 7.660 -6.702 1.00 63.47 255 ALA A CA 1
ATOM 1942 C C . ALA A 1 255 ? 14.990 7.399 -8.019 1.00 63.47 255 ALA A C 1
ATOM 1944 O O . ALA A 1 255 ? 15.500 6.748 -8.934 1.00 63.47 255 ALA A O 1
ATOM 1945 N N . TRP A 1 256 ? 13.773 7.934 -8.151 1.00 69.56 256 TRP A N 1
ATOM 1946 C CA . TRP A 1 256 ? 13.014 7.866 -9.396 1.00 69.56 256 TRP A CA 1
ATOM 1947 C C . TRP A 1 256 ? 13.681 8.669 -10.520 1.00 69.56 256 TRP A C 1
ATOM 1949 O O . TRP A 1 256 ? 13.761 8.170 -11.641 1.00 69.56 256 TRP A O 1
ATOM 1959 N N . TYR A 1 257 ? 14.181 9.876 -10.236 1.00 64.81 257 TYR A N 1
ATOM 1960 C CA . TYR A 1 257 ? 14.885 10.713 -11.210 1.00 64.81 257 TYR A CA 1
ATOM 1961 C C . TYR A 1 257 ? 16.187 10.064 -11.674 1.00 64.81 257 TYR A C 1
ATOM 1963 O O . TYR A 1 257 ? 16.429 10.017 -12.877 1.00 64.81 257 TYR A O 1
ATOM 1971 N N . GLU A 1 258 ? 16.979 9.508 -10.759 1.00 69.81 258 GLU A N 1
ATOM 1972 C CA . GLU A 1 258 ? 18.194 8.760 -11.095 1.00 69.81 258 GLU A CA 1
ATOM 1973 C C . GLU A 1 258 ? 17.866 7.558 -11.990 1.00 69.81 258 GLU A C 1
ATOM 1975 O O . GLU A 1 258 ? 18.437 7.410 -13.070 1.00 69.81 258 GLU A O 1
ATOM 1980 N N . ASN A 1 259 ? 16.853 6.762 -11.627 1.00 69.38 259 ASN A N 1
ATOM 1981 C CA . ASN A 1 259 ? 16.426 5.629 -12.448 1.00 69.38 259 ASN A CA 1
ATOM 1982 C C . ASN A 1 259 ? 15.894 6.062 -13.824 1.00 69.38 259 ASN A C 1
ATOM 1984 O O . ASN A 1 259 ? 16.137 5.394 -14.830 1.00 69.38 259 ASN A O 1
ATOM 1988 N N . ALA A 1 260 ? 15.149 7.166 -13.886 1.00 68.69 260 ALA A N 1
ATOM 1989 C CA . ALA A 1 260 ? 14.639 7.710 -15.136 1.00 68.69 260 ALA A CA 1
ATOM 1990 C C . ALA A 1 260 ? 15.782 8.201 -16.036 1.00 68.69 260 ALA A C 1
ATOM 1992 O O . ALA A 1 260 ? 15.756 7.929 -17.236 1.00 68.69 260 ALA A O 1
ATOM 1993 N N . LEU A 1 261 ? 16.795 8.861 -15.467 1.00 71.69 261 LEU A N 1
ATOM 1994 C CA . LEU A 1 261 ? 17.988 9.311 -16.184 1.00 71.69 261 LEU A CA 1
ATOM 1995 C C . LEU A 1 261 ? 18.785 8.131 -16.749 1.00 71.69 261 LEU A C 1
ATOM 1997 O O . LEU A 1 261 ? 19.099 8.144 -17.937 1.00 71.69 261 LEU A O 1
ATOM 2001 N N . GLU A 1 262 ? 19.015 7.074 -15.966 1.00 73.56 262 GLU A N 1
ATOM 2002 C CA . GLU A 1 262 ? 19.676 5.850 -16.446 1.00 73.56 262 GLU A CA 1
ATOM 2003 C C . GLU A 1 262 ? 18.933 5.219 -17.633 1.00 73.56 262 GLU A C 1
ATOM 2005 O O . GLU A 1 262 ? 19.531 4.834 -18.642 1.00 73.56 262 GLU A O 1
ATOM 2010 N N . LYS A 1 263 ? 17.599 5.113 -17.545 1.00 71.75 263 LYS A N 1
ATOM 2011 C CA . LYS A 1 263 ? 16.789 4.547 -18.634 1.00 71.75 263 LYS A CA 1
ATOM 2012 C C . LYS A 1 263 ? 16.759 5.457 -19.857 1.00 71.75 263 LYS A C 1
ATOM 2014 O O . LYS A 1 263 ? 16.801 4.955 -20.979 1.00 71.75 263 LYS A O 1
ATOM 2019 N N . LEU A 1 264 ? 16.714 6.773 -19.670 1.00 71.12 264 LEU A N 1
ATOM 2020 C CA . LEU A 1 264 ? 16.789 7.726 -20.774 1.00 71.12 264 LEU A CA 1
ATOM 2021 C C . LEU A 1 264 ? 18.141 7.681 -21.471 1.00 71.12 264 LEU A C 1
ATOM 2023 O O . LEU A 1 264 ? 18.169 7.713 -22.702 1.00 71.12 264 LEU A O 1
ATOM 2027 N N . GLN A 1 265 ? 19.234 7.540 -20.724 1.00 81.12 265 GLN A N 1
ATOM 2028 C CA . GLN A 1 265 ? 20.561 7.345 -21.293 1.00 81.12 265 GLN A CA 1
ATOM 2029 C C . GLN A 1 265 ? 20.599 6.091 -22.158 1.00 81.12 265 GLN A C 1
ATOM 2031 O O . GLN A 1 265 ? 21.049 6.158 -23.296 1.00 81.12 265 GLN A O 1
ATOM 2036 N N . LEU A 1 266 ? 20.045 4.980 -21.676 1.00 73.56 266 LEU A N 1
ATOM 2037 C CA . LEU A 1 266 ? 20.000 3.729 -22.427 1.00 73.56 266 LEU A CA 1
ATOM 2038 C C . LEU A 1 266 ? 19.168 3.839 -23.723 1.00 73.56 266 LEU A C 1
ATOM 2040 O O . LEU A 1 266 ? 19.563 3.314 -24.759 1.00 73.56 266 LEU A O 1
ATOM 2044 N N . VAL A 1 267 ? 18.029 4.544 -23.688 1.00 72.25 267 VAL A N 1
ATOM 2045 C CA . VAL A 1 267 ? 17.134 4.721 -24.852 1.00 72.25 267 VAL A CA 1
ATOM 2046 C C . VAL A 1 267 ? 17.722 5.681 -25.881 1.00 72.25 267 VAL A C 1
ATOM 2048 O O . VAL A 1 267 ? 17.670 5.444 -27.087 1.00 72.25 267 VAL A O 1
ATOM 2051 N N . THR A 1 268 ? 18.205 6.825 -25.408 1.00 77.19 268 THR A N 1
ATOM 2052 C CA . THR A 1 268 ? 18.604 7.931 -26.280 1.00 77.19 268 THR A CA 1
ATOM 2053 C C . THR A 1 268 ? 20.076 7.864 -26.646 1.00 77.19 268 THR A C 1
ATOM 2055 O O . THR A 1 268 ? 20.478 8.481 -27.634 1.00 77.19 268 THR A O 1
ATOM 2058 N N . GLY A 1 269 ? 20.881 7.117 -25.887 1.00 83.75 269 GLY A N 1
ATOM 2059 C CA . GLY A 1 269 ? 22.337 7.183 -25.906 1.00 83.75 269 GLY A CA 1
ATOM 2060 C C . GLY A 1 269 ? 22.836 8.588 -25.571 1.00 83.75 269 GLY A C 1
ATOM 2061 O O . GLY A 1 269 ? 23.738 9.062 -26.254 1.00 83.75 269 GLY A O 1
ATOM 2062 N N . LEU A 1 270 ? 22.172 9.304 -24.658 1.00 86.12 270 LEU A N 1
ATOM 2063 C CA . LEU A 1 270 ? 22.570 10.628 -24.173 1.00 86.12 270 LEU A CA 1
ATOM 2064 C C . LEU A 1 270 ? 22.675 10.575 -22.648 1.00 86.12 270 LEU A C 1
ATOM 2066 O O . LEU A 1 270 ? 21.668 10.353 -21.979 1.00 86.12 270 LEU A O 1
ATOM 2070 N N . ALA A 1 271 ? 23.869 10.770 -22.099 1.00 88.31 271 ALA A N 1
ATOM 2071 C CA . ALA A 1 271 ? 24.084 10.855 -20.660 1.00 88.31 271 ALA A CA 1
ATOM 2072 C C . ALA A 1 271 ? 24.206 12.321 -20.254 1.00 88.31 271 ALA A C 1
ATOM 2074 O O . ALA A 1 271 ? 25.027 13.050 -20.804 1.00 88.31 271 ALA A O 1
ATOM 2075 N N . LEU A 1 272 ? 23.404 12.761 -19.290 1.00 86.19 272 LEU A N 1
ATOM 2076 C CA . LEU A 1 272 ? 23.572 14.084 -18.706 1.00 86.19 272 LEU A CA 1
ATOM 2077 C C . LEU A 1 272 ? 24.732 14.036 -17.704 1.00 86.19 272 LEU A C 1
ATOM 2079 O O . LEU A 1 272 ? 24.646 13.304 -16.723 1.00 86.19 272 LEU A O 1
ATOM 2083 N N . LEU A 1 273 ? 25.804 14.788 -17.960 1.00 87.44 273 LEU A N 1
ATOM 2084 C CA . LEU A 1 273 ? 27.005 14.786 -17.118 1.00 87.44 273 LEU A CA 1
ATOM 2085 C C . LEU A 1 273 ? 26.967 15.891 -16.064 1.00 87.44 273 LEU A C 1
ATOM 2087 O O . LEU A 1 273 ? 27.241 15.643 -14.892 1.00 87.44 273 LEU A O 1
ATOM 2091 N N . ALA A 1 274 ? 26.623 17.108 -16.480 1.00 86.75 274 ALA A N 1
ATOM 2092 C CA . ALA A 1 274 ? 26.601 18.266 -15.602 1.00 86.75 274 ALA A CA 1
ATOM 2093 C C . ALA A 1 274 ? 25.578 19.307 -16.066 1.00 86.75 274 ALA A C 1
ATOM 2095 O O . ALA A 1 274 ? 25.343 19.498 -17.263 1.00 86.75 274 ALA A O 1
ATOM 2096 N N . ILE A 1 275 ? 24.997 20.005 -15.090 1.00 86.75 275 ILE A N 1
ATOM 2097 C CA . ILE A 1 275 ? 24.164 21.189 -15.295 1.00 86.75 275 ILE A CA 1
ATOM 2098 C C . ILE A 1 275 ? 24.875 22.352 -14.602 1.00 86.75 275 ILE A C 1
ATOM 2100 O O . ILE A 1 275 ? 24.972 22.379 -13.375 1.00 86.75 275 ILE A O 1
ATOM 2104 N N . GLY A 1 276 ? 25.399 23.285 -15.390 1.00 84.75 276 GLY A N 1
ATOM 2105 C CA . GLY A 1 276 ? 25.918 24.561 -14.910 1.00 84.75 276 GLY A CA 1
ATOM 2106 C C . GLY A 1 276 ? 24.848 25.652 -14.952 1.00 84.75 276 GLY A C 1
ATOM 2107 O O . GLY A 1 276 ? 23.773 25.475 -15.520 1.00 84.75 276 GLY A O 1
ATOM 2108 N N . GLU A 1 277 ? 25.154 26.819 -14.386 1.00 83.56 277 GLU A N 1
ATOM 2109 C CA . GLU A 1 277 ? 24.229 27.966 -14.358 1.00 83.56 277 GLU A CA 1
ATOM 2110 C C . GLU A 1 277 ? 23.829 28.449 -15.767 1.00 83.56 277 GLU A C 1
ATOM 2112 O O . GLU A 1 277 ? 22.699 28.891 -15.993 1.00 83.56 277 GLU A O 1
ATOM 2117 N N . HIS A 1 278 ? 24.752 28.310 -16.722 1.00 89.00 278 HIS A N 1
ATOM 2118 C CA . HIS A 1 278 ? 24.604 28.716 -18.122 1.00 89.00 278 HIS A CA 1
ATOM 2119 C C . HIS A 1 278 ? 25.135 27.662 -19.101 1.00 89.00 278 HIS A C 1
ATOM 2121 O O . HIS A 1 278 ? 25.386 27.962 -20.269 1.00 89.00 278 HIS A O 1
ATOM 2127 N N . SER A 1 279 ? 25.322 26.425 -18.643 1.00 91.88 279 SER A N 1
ATOM 2128 C CA . SER A 1 279 ? 25.852 25.348 -19.473 1.00 91.88 279 SER A CA 1
ATOM 2129 C C . SER A 1 279 ? 25.171 24.011 -19.203 1.00 91.88 279 SER A C 1
ATOM 2131 O O . SER A 1 279 ? 24.721 23.732 -18.094 1.00 91.88 279 SER A O 1
ATOM 2133 N N . LEU A 1 280 ? 25.100 23.171 -20.232 1.00 91.38 280 LEU A N 1
ATOM 2134 C CA . LEU A 1 280 ? 24.625 21.794 -20.132 1.00 91.38 280 LEU A CA 1
ATOM 2135 C C . LEU A 1 280 ? 25.639 20.867 -20.793 1.00 91.38 280 LEU A C 1
ATOM 2137 O O . LEU A 1 280 ? 25.932 21.034 -21.975 1.00 91.38 280 LEU A O 1
ATOM 2141 N N . GLU A 1 281 ? 26.147 19.889 -20.050 1.00 92.62 281 GLU A N 1
ATOM 2142 C CA . GLU A 1 281 ? 27.095 18.898 -20.560 1.00 92.62 281 GLU A CA 1
ATOM 2143 C C . GLU A 1 281 ? 26.405 17.553 -20.768 1.00 92.62 281 GLU A C 1
ATOM 2145 O O . GLU A 1 281 ? 25.844 16.970 -19.837 1.00 92.62 281 GLU A O 1
ATOM 2150 N N . VAL A 1 282 ? 26.457 17.052 -22.001 1.00 92.56 282 VAL A N 1
ATOM 2151 C CA . VAL A 1 282 ? 25.796 15.816 -22.419 1.00 92.56 282 VAL A CA 1
ATOM 2152 C C . VAL A 1 282 ? 26.801 14.911 -23.124 1.00 92.56 282 VAL A C 1
ATOM 2154 O O . VAL A 1 282 ? 27.331 15.269 -24.171 1.00 92.56 282 VAL A O 1
ATOM 2157 N N . GLU A 1 283 ? 27.044 13.714 -22.599 1.00 93.44 283 GLU A N 1
ATOM 2158 C CA . GLU A 1 283 ? 27.765 12.663 -23.319 1.00 93.44 283 GLU A CA 1
ATOM 2159 C C . GLU A 1 283 ? 26.836 12.018 -24.348 1.00 93.44 283 GLU A C 1
ATOM 2161 O O . GLU A 1 283 ? 25.721 11.607 -24.026 1.00 93.44 283 GLU A O 1
ATOM 2166 N N . MET A 1 284 ? 27.286 11.894 -25.591 1.00 92.62 284 MET A N 1
ATOM 2167 C CA . MET A 1 284 ? 26.518 11.267 -26.658 1.00 92.62 284 MET A CA 1
ATOM 2168 C C . MET A 1 284 ? 27.142 9.937 -27.050 1.00 92.62 284 MET A C 1
ATOM 2170 O O . MET A 1 284 ? 28.225 9.891 -27.615 1.00 92.62 284 MET A O 1
ATOM 2174 N N . GLU A 1 285 ? 26.426 8.838 -26.852 1.00 90.19 285 GLU A N 1
ATOM 2175 C CA . GLU A 1 285 ? 26.819 7.545 -27.396 1.00 90.19 285 GLU A CA 1
ATOM 2176 C C . GLU A 1 285 ? 26.513 7.490 -28.899 1.00 90.19 285 GLU A C 1
ATOM 2178 O O . GLU A 1 285 ? 25.350 7.394 -29.325 1.00 90.19 285 GLU A O 1
ATOM 2183 N N . ILE A 1 286 ? 27.577 7.586 -29.701 1.00 88.44 286 ILE A N 1
ATOM 2184 C CA . ILE A 1 286 ? 27.548 7.433 -31.160 1.00 88.44 286 ILE A CA 1
ATOM 2185 C C . ILE A 1 286 ? 27.875 5.983 -31.521 1.00 88.44 286 ILE A C 1
ATOM 2187 O O . ILE A 1 286 ? 27.098 5.341 -32.229 1.00 88.44 286 ILE A O 1
ATOM 2191 N N . THR A 1 287 ? 28.975 5.458 -30.973 1.00 83.81 287 THR A N 1
ATOM 2192 C CA . THR A 1 287 ? 29.363 4.040 -31.006 1.00 83.81 287 THR A CA 1
ATOM 2193 C C . THR A 1 287 ? 29.941 3.627 -29.644 1.00 83.81 287 THR A C 1
ATOM 2195 O O . THR A 1 287 ? 30.324 4.500 -28.862 1.00 83.81 287 THR A O 1
ATOM 2198 N N . PRO A 1 288 ? 30.070 2.320 -29.333 1.00 81.19 288 PRO A N 1
ATOM 2199 C CA . PRO A 1 288 ? 30.646 1.875 -28.059 1.00 81.19 288 PRO A CA 1
ATOM 2200 C C . PRO A 1 288 ? 32.056 2.422 -27.780 1.00 81.19 288 PRO A C 1
ATOM 2202 O O . PRO A 1 288 ? 32.439 2.573 -26.625 1.00 81.19 288 PRO A O 1
ATOM 2205 N N . SER A 1 289 ? 32.820 2.739 -28.830 1.00 83.25 289 SER A N 1
ATOM 2206 C CA . SER A 1 289 ? 34.178 3.288 -28.755 1.00 83.25 289 SER A CA 1
ATOM 2207 C C . SER A 1 289 ? 34.258 4.808 -28.938 1.00 83.25 289 SER A C 1
ATOM 2209 O O . SER A 1 289 ? 35.347 5.363 -28.820 1.00 83.25 289 SER A O 1
ATOM 2211 N N . PHE A 1 290 ? 33.149 5.486 -29.253 1.00 87.38 290 PHE A N 1
ATOM 2212 C CA . PHE A 1 290 ? 33.126 6.928 -29.498 1.00 87.38 290 PHE A CA 1
ATOM 2213 C C . PHE A 1 290 ? 31.940 7.595 -28.797 1.00 87.38 290 PHE A C 1
ATOM 2215 O O . PHE A 1 290 ? 30.779 7.455 -29.203 1.00 87.38 290 PHE A O 1
ATOM 2222 N N . ARG A 1 291 ? 32.270 8.329 -27.731 1.00 92.00 291 ARG A N 1
ATOM 2223 C CA . ARG A 1 291 ? 31.328 9.005 -26.837 1.00 92.00 291 ARG A CA 1
ATOM 2224 C C . ARG A 1 291 ? 31.731 10.470 -26.636 1.00 92.00 291 ARG A C 1
ATOM 2226 O O . ARG A 1 291 ? 32.367 10.787 -25.636 1.00 92.00 291 ARG A O 1
ATOM 2233 N N . PRO A 1 292 ? 31.470 11.354 -27.613 1.00 92.88 292 PRO A N 1
ATOM 2234 C CA . PRO A 1 292 ? 31.785 12.766 -27.464 1.00 92.88 292 PRO A CA 1
ATOM 2235 C C . PRO A 1 292 ? 30.919 13.428 -26.387 1.00 92.88 292 PRO A C 1
ATOM 2237 O O . PRO A 1 292 ? 29.723 13.162 -26.274 1.00 92.88 292 PRO A O 1
ATOM 2240 N N . VAL A 1 293 ? 31.529 14.337 -25.635 1.00 94.88 293 VAL A N 1
ATOM 2241 C CA . VAL A 1 293 ? 30.869 15.253 -24.708 1.00 94.88 293 VAL A CA 1
ATOM 2242 C C . VAL A 1 293 ? 30.496 16.521 -25.460 1.00 94.88 293 VAL A C 1
ATOM 2244 O O . VAL A 1 293 ? 31.345 17.164 -26.076 1.00 94.88 293 VAL A O 1
ATOM 2247 N N . VAL A 1 294 ? 29.222 16.882 -25.404 1.00 94.75 294 VAL A N 1
ATOM 2248 C CA . VAL A 1 294 ? 28.680 18.104 -25.983 1.00 94.75 294 VAL A CA 1
ATOM 2249 C C . VAL A 1 294 ? 28.359 19.076 -24.866 1.00 94.75 294 VAL A C 1
ATOM 2251 O O . VAL A 1 294 ? 27.540 18.774 -23.999 1.00 94.75 294 VAL A O 1
ATOM 2254 N N . THR A 1 295 ? 28.974 20.253 -24.910 1.00 95.00 295 THR A N 1
ATOM 2255 C CA . THR A 1 295 ? 28.674 21.345 -23.987 1.00 95.00 295 THR A CA 1
ATOM 2256 C C . THR A 1 295 ? 27.833 22.382 -24.713 1.00 95.00 295 THR A C 1
ATOM 2258 O O . THR A 1 295 ? 28.264 22.976 -25.699 1.00 95.00 295 THR A O 1
ATOM 2261 N N . LEU A 1 296 ? 26.612 22.589 -24.237 1.00 94.06 296 LEU A N 1
ATOM 2262 C CA . LEU A 1 296 ? 25.704 23.627 -24.706 1.00 94.06 296 LEU A CA 1
ATOM 2263 C C . LEU A 1 296 ? 25.848 24.850 -23.804 1.00 94.06 296 LEU A C 1
ATOM 2265 O O . LEU A 1 296 ? 25.790 24.701 -22.586 1.00 94.06 296 LEU A O 1
ATOM 2269 N N . PHE A 1 297 ? 25.989 26.039 -24.381 1.00 93.00 297 PHE A N 1
ATOM 2270 C CA . PHE A 1 297 ? 26.084 27.299 -23.644 1.00 93.00 297 PHE A CA 1
ATOM 2271 C C . PHE A 1 297 ? 24.846 28.152 -23.888 1.00 93.00 297 PHE A C 1
ATOM 2273 O O . PHE A 1 297 ? 24.419 28.344 -25.030 1.00 93.00 297 PHE A O 1
ATOM 2280 N N . PHE A 1 298 ? 24.281 28.682 -22.810 1.00 92.25 298 PHE A N 1
ATOM 2281 C CA . PHE A 1 298 ? 23.070 29.488 -22.834 1.00 92.25 298 PHE A CA 1
ATOM 2282 C C . PHE A 1 298 ? 23.400 30.941 -22.522 1.00 92.25 298 PHE A C 1
ATOM 2284 O O . PHE A 1 298 ? 24.178 31.231 -21.618 1.00 92.25 298 PHE A O 1
ATOM 2291 N N . ASP A 1 299 ? 22.779 31.853 -23.261 1.00 91.12 299 ASP A N 1
ATOM 2292 C CA . ASP A 1 299 ? 22.899 33.285 -23.023 1.00 91.12 299 ASP A CA 1
ATOM 2293 C C . ASP A 1 299 ? 22.339 33.656 -21.639 1.00 91.12 299 ASP A C 1
ATOM 2295 O O . ASP A 1 299 ? 21.251 33.214 -21.253 1.00 91.12 299 ASP A O 1
ATOM 2299 N N . GLU A 1 300 ? 23.080 34.476 -20.891 1.00 84.19 300 GLU A N 1
ATOM 2300 C CA . GLU A 1 300 ? 22.758 34.817 -19.500 1.00 84.19 300 GLU A CA 1
ATOM 2301 C C . GLU A 1 300 ? 21.421 35.555 -19.369 1.00 84.19 300 GLU A C 1
ATOM 2303 O O . GLU A 1 300 ? 20.678 35.334 -18.411 1.00 84.19 300 GLU A O 1
ATOM 2308 N N . THR A 1 301 ? 21.093 36.397 -20.352 1.00 81.69 301 THR A N 1
ATOM 2309 C CA . THR A 1 301 ? 19.930 37.292 -20.296 1.00 81.69 301 THR A CA 1
ATOM 2310 C C . THR A 1 301 ? 18.683 36.629 -20.866 1.00 81.69 301 THR A C 1
ATOM 2312 O O . THR A 1 301 ? 17.599 36.720 -20.299 1.00 81.69 301 THR A O 1
ATOM 2315 N N . SER A 1 302 ? 18.822 35.948 -21.999 1.00 83.25 302 SER A N 1
ATOM 2316 C CA . SER A 1 302 ? 17.697 35.396 -22.751 1.00 83.25 302 SER A CA 1
ATOM 2317 C C . SER A 1 302 ? 17.443 33.913 -22.486 1.00 83.25 302 SER A C 1
ATOM 2319 O O . SER A 1 302 ? 16.425 33.394 -22.945 1.00 83.25 302 SER A O 1
ATOM 2321 N N . ARG A 1 303 ? 18.351 33.225 -21.770 1.00 80.62 303 ARG A N 1
ATOM 2322 C CA . ARG A 1 303 ? 18.317 31.771 -21.491 1.00 80.62 303 ARG A CA 1
ATOM 2323 C C . ARG A 1 303 ? 18.206 30.903 -22.749 1.00 80.62 303 ARG A C 1
ATOM 2325 O O . ARG A 1 303 ? 17.841 29.731 -22.692 1.00 80.62 303 ARG A O 1
ATOM 2332 N N . LYS A 1 304 ? 18.540 31.480 -23.899 1.00 87.50 304 LYS A N 1
ATOM 2333 C CA . LYS A 1 304 ? 18.516 30.842 -25.211 1.00 87.50 304 LYS A CA 1
ATOM 2334 C C . LYS A 1 304 ? 19.856 30.186 -25.496 1.00 87.50 304 LYS A C 1
ATOM 2336 O O . LYS A 1 304 ? 20.893 30.678 -25.061 1.00 87.50 304 LYS A O 1
ATOM 2341 N N . LEU A 1 305 ? 19.835 29.083 -26.242 1.00 88.56 305 LEU A N 1
ATOM 2342 C CA . LEU A 1 305 ? 21.061 28.422 -26.684 1.00 88.56 305 LEU A CA 1
ATOM 2343 C C . LEU A 1 305 ? 21.873 29.391 -27.556 1.00 88.56 305 LEU A C 1
ATOM 2345 O O . LEU A 1 305 ? 21.366 29.844 -28.585 1.00 88.56 305 LEU A O 1
ATOM 2349 N N . ALA A 1 306 ? 23.093 29.699 -27.120 1.00 88.81 306 ALA A N 1
ATOM 2350 C CA . ALA A 1 306 ? 23.986 30.679 -27.730 1.00 88.81 306 ALA A CA 1
ATOM 2351 C C . ALA A 1 306 ? 25.104 30.011 -28.536 1.00 88.81 306 ALA A C 1
ATOM 2353 O O . ALA A 1 306 ? 25.414 30.444 -29.643 1.00 88.81 306 ALA A O 1
ATOM 2354 N N . SER A 1 307 ? 25.700 28.946 -28.001 1.00 91.88 307 SER A N 1
ATOM 2355 C CA . SER A 1 307 ? 26.747 28.192 -28.687 1.00 91.88 307 SER A CA 1
ATOM 2356 C C . SER A 1 307 ? 26.799 26.743 -28.212 1.00 91.88 307 SER A C 1
ATOM 2358 O O . SER A 1 307 ? 26.169 26.368 -27.220 1.00 91.88 307 SER A O 1
ATOM 2360 N N . LEU A 1 308 ? 27.537 25.909 -28.944 1.00 93.56 308 LEU A N 1
ATOM 2361 C CA . LEU A 1 308 ? 27.820 24.536 -28.552 1.00 93.56 308 LEU A CA 1
ATOM 2362 C C . LEU A 1 308 ? 29.267 24.171 -28.869 1.00 93.56 308 LEU A C 1
ATOM 2364 O O . LEU A 1 308 ? 29.849 24.683 -29.825 1.00 93.56 308 LEU A O 1
ATOM 2368 N N . SER A 1 309 ? 29.833 23.261 -28.087 1.00 92.25 309 SER A N 1
ATOM 2369 C CA . SER A 1 309 ? 31.131 22.647 -28.349 1.00 92.25 309 SER A CA 1
ATOM 2370 C C . SER A 1 309 ? 31.039 21.128 -28.233 1.00 92.25 309 SER A C 1
ATOM 2372 O O . SER A 1 309 ? 30.175 20.595 -27.539 1.00 92.25 309 SER A O 1
ATOM 2374 N N . VAL A 1 310 ? 31.923 20.427 -28.945 1.00 92.38 310 VAL A N 1
ATOM 2375 C CA . VAL A 1 310 ? 32.005 18.961 -28.953 1.00 92.38 310 VAL A CA 1
ATOM 2376 C C . VAL A 1 310 ? 33.437 18.551 -28.627 1.00 92.38 310 VAL A C 1
ATOM 2378 O O . VAL A 1 310 ? 34.380 19.055 -29.237 1.00 92.38 310 VAL A O 1
ATOM 2381 N N . SER A 1 311 ? 33.597 17.651 -27.660 1.00 91.44 311 SER A N 1
ATOM 2382 C CA . SER A 1 311 ? 34.883 17.142 -27.187 1.00 91.44 311 SER A CA 1
ATOM 2383 C C . SER A 1 311 ? 34.899 15.607 -27.202 1.00 91.44 311 SER A C 1
ATOM 2385 O O . SER A 1 311 ? 34.003 14.999 -26.622 1.00 91.44 311 SER A O 1
ATOM 2387 N N . PRO A 1 312 ? 35.899 14.946 -27.814 1.00 87.44 312 PRO A N 1
ATOM 2388 C CA . PRO A 1 312 ? 36.987 15.542 -28.588 1.00 87.44 312 PRO A CA 1
ATOM 2389 C C . PRO A 1 312 ? 36.470 16.226 -29.866 1.00 87.44 312 PRO A C 1
ATOM 2391 O O . PRO A 1 312 ? 35.412 15.867 -30.382 1.00 87.44 312 PRO A O 1
ATOM 2394 N N . ALA A 1 313 ? 37.217 17.218 -30.363 1.00 87.56 313 ALA A N 1
ATOM 2395 C CA . ALA A 1 313 ? 36.883 17.896 -31.614 1.00 87.56 313 ALA A CA 1
ATOM 2396 C C . ALA A 1 313 ? 36.883 16.892 -32.779 1.00 87.56 313 ALA A C 1
ATOM 2398 O O . ALA A 1 313 ? 37.775 16.047 -32.873 1.00 87.56 313 ALA A O 1
ATOM 2399 N N . VAL A 1 314 ? 35.878 16.989 -33.650 1.00 86.81 314 VAL A N 1
ATOM 2400 C CA . VAL A 1 314 ? 35.689 16.085 -34.791 1.00 86.81 314 VAL A CA 1
ATOM 2401 C C . VAL A 1 314 ? 35.963 16.849 -36.078 1.00 86.81 314 VAL A C 1
ATOM 2403 O O . VAL A 1 314 ? 35.298 17.844 -36.368 1.00 86.81 314 VAL A O 1
ATOM 2406 N N . ASP A 1 315 ? 36.938 16.381 -36.854 1.00 84.44 315 ASP A N 1
ATOM 2407 C CA . ASP A 1 315 ? 37.292 16.999 -38.130 1.00 84.44 315 ASP A CA 1
ATOM 2408 C C . ASP A 1 315 ? 36.108 16.952 -39.109 1.00 84.44 315 ASP A C 1
ATOM 2410 O O . ASP A 1 315 ? 35.469 15.919 -39.300 1.00 84.44 315 ASP A O 1
ATOM 2414 N N . GLY A 1 316 ? 35.810 18.089 -39.742 1.00 80.31 316 GLY A N 1
ATOM 2415 C CA . GLY A 1 316 ? 34.707 18.214 -40.702 1.00 80.31 316 GLY A CA 1
ATOM 2416 C C . GLY A 1 316 ? 33.323 18.431 -40.080 1.00 80.31 316 GLY A C 1
ATOM 2417 O O . GLY A 1 316 ? 32.357 18.625 -40.819 1.00 80.31 316 GLY A O 1
ATOM 2418 N N . LEU A 1 317 ? 33.210 18.459 -38.750 1.00 86.88 317 LEU A N 1
ATOM 2419 C CA . LEU A 1 317 ? 31.966 18.806 -38.074 1.00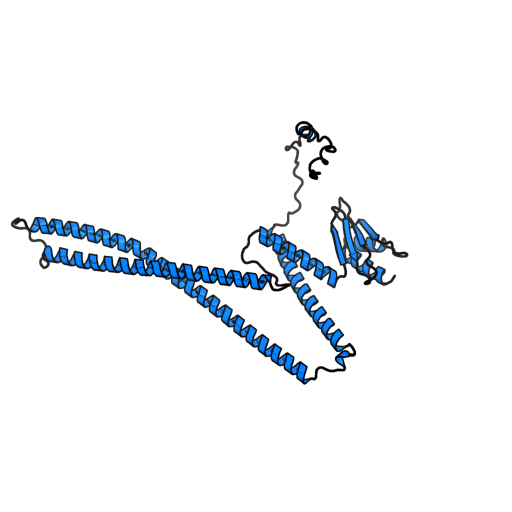 86.88 317 LEU A CA 1
ATOM 2420 C C . LEU A 1 317 ? 31.765 20.328 -38.063 1.00 86.88 317 LEU A C 1
ATOM 2422 O O . LEU A 1 317 ? 32.465 21.059 -37.366 1.00 86.88 317 LEU A O 1
ATOM 2426 N N . VAL A 1 318 ? 30.765 20.796 -38.809 1.00 86.31 318 VAL A N 1
ATOM 2427 C CA . VAL A 1 318 ? 30.269 22.177 -38.747 1.00 86.31 318 VAL A CA 1
ATOM 2428 C C . VAL A 1 318 ? 28.990 22.191 -37.914 1.00 86.31 318 VAL A C 1
ATOM 2430 O O . VAL A 1 318 ? 28.089 21.378 -38.143 1.00 86.31 318 VAL A O 1
ATOM 2433 N N . VAL A 1 319 ? 28.951 23.072 -36.911 1.00 87.44 319 VAL A N 1
ATOM 2434 C CA . VAL A 1 319 ? 27.870 23.147 -35.911 1.00 87.44 319 VAL A CA 1
ATOM 2435 C C . VAL A 1 319 ? 27.057 24.440 -35.983 1.00 87.44 319 VAL A C 1
ATOM 2437 O O . VAL A 1 319 ? 25.943 24.480 -35.463 1.00 87.44 319 VAL A O 1
ATOM 2440 N N . ASP A 1 320 ? 27.579 25.474 -36.647 1.00 88.12 320 ASP A N 1
ATOM 2441 C CA . ASP A 1 320 ? 26.950 26.799 -36.727 1.00 88.12 320 ASP A CA 1
ATOM 2442 C C . ASP A 1 320 ? 25.594 26.751 -37.440 1.00 88.12 320 ASP A C 1
ATOM 2444 O O . ASP A 1 320 ? 24.623 27.351 -36.989 1.00 88.12 320 ASP A O 1
ATOM 2448 N N . ASP A 1 321 ? 25.477 25.948 -38.496 1.00 87.69 321 ASP A N 1
ATOM 2449 C CA . ASP A 1 321 ? 24.226 25.763 -39.234 1.00 87.69 321 ASP A CA 1
ATOM 2450 C C . ASP A 1 321 ? 23.166 24.990 -38.424 1.00 87.69 321 ASP A C 1
ATOM 2452 O O . ASP A 1 321 ? 21.967 25.245 -38.555 1.00 87.69 321 ASP A O 1
ATOM 2456 N N . ILE A 1 322 ? 23.591 24.083 -37.534 1.00 88.25 322 ILE A N 1
ATOM 2457 C CA . ILE A 1 322 ? 22.702 23.397 -36.581 1.00 88.25 322 ILE A CA 1
ATOM 2458 C C . ILE A 1 322 ? 22.173 24.393 -35.545 1.00 88.25 322 ILE A C 1
ATOM 2460 O O . ILE A 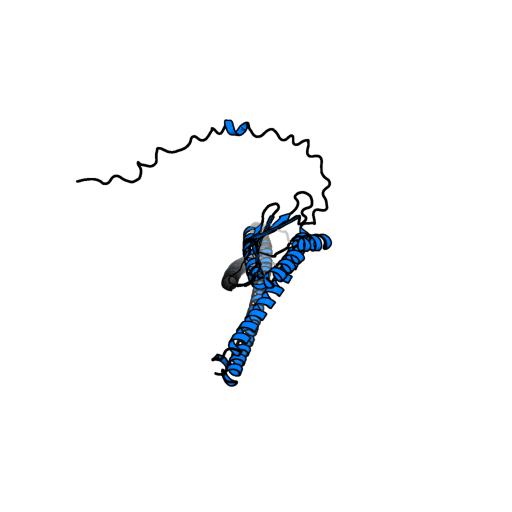1 322 ? 20.987 24.362 -35.208 1.00 88.25 322 ILE A O 1
ATOM 2464 N N . LEU A 1 323 ? 23.042 25.275 -35.042 1.00 88.31 323 LEU A N 1
ATOM 2465 C CA . LEU A 1 323 ? 22.677 26.320 -34.086 1.00 88.31 323 LEU A CA 1
ATOM 2466 C C . LEU A 1 323 ? 21.708 27.332 -34.706 1.00 88.31 323 LEU A C 1
ATOM 2468 O O . LEU A 1 323 ? 20.698 27.658 -34.082 1.00 88.31 323 LEU A O 1
ATOM 2472 N N . GLU A 1 324 ? 21.957 27.773 -35.939 1.00 85.06 324 GLU A N 1
ATOM 2473 C CA . GLU A 1 324 ? 21.061 28.667 -36.680 1.00 85.06 324 GLU A CA 1
ATOM 2474 C C . GLU A 1 324 ? 19.683 28.029 -36.905 1.00 85.06 324 GLU A C 1
ATOM 2476 O O . GLU A 1 324 ? 18.654 28.634 -36.589 1.00 85.06 324 GLU A O 1
ATOM 2481 N N . ALA A 1 325 ? 19.642 26.776 -37.369 1.00 83.00 325 ALA A N 1
ATOM 2482 C CA . ALA A 1 325 ? 18.391 26.040 -37.543 1.00 83.00 325 ALA A CA 1
ATOM 2483 C C . ALA A 1 325 ? 17.651 25.837 -36.206 1.00 83.00 325 ALA A C 1
ATOM 2485 O O . ALA A 1 325 ? 16.430 25.997 -36.137 1.00 83.00 325 ALA A O 1
ATOM 2486 N N . GLY A 1 326 ? 18.384 25.557 -35.125 1.00 81.62 326 GLY A N 1
ATOM 2487 C CA . GLY A 1 326 ? 17.838 25.474 -33.772 1.00 81.62 326 GLY A CA 1
ATOM 2488 C C . GLY A 1 326 ? 17.245 26.801 -33.292 1.00 81.62 326 GLY A C 1
ATOM 2489 O O . GLY A 1 326 ? 16.149 26.813 -32.730 1.00 81.62 326 GLY A O 1
ATOM 2490 N N . ALA A 1 327 ? 17.909 27.928 -33.559 1.00 83.06 327 ALA A N 1
ATOM 2491 C CA . ALA A 1 327 ? 17.420 29.265 -33.225 1.00 83.06 327 ALA A CA 1
ATOM 2492 C C . ALA A 1 327 ? 16.127 29.611 -33.986 1.00 83.06 327 ALA A C 1
ATOM 2494 O O . ALA A 1 327 ? 15.182 30.130 -33.387 1.00 83.06 327 ALA A O 1
ATOM 2495 N N . MET A 1 328 ? 16.033 29.242 -35.270 1.00 80.06 328 MET A N 1
ATOM 2496 C CA . MET A 1 328 ? 14.802 29.381 -36.063 1.00 80.06 328 MET A CA 1
ATOM 2497 C C . MET A 1 328 ? 13.643 28.534 -35.515 1.00 80.06 328 MET A C 1
ATOM 2499 O O . MET A 1 328 ? 12.480 28.901 -35.682 1.00 80.06 328 MET A O 1
ATOM 2503 N N . MET A 1 329 ? 13.946 27.438 -34.812 1.00 80.31 329 MET A N 1
ATOM 2504 C CA . MET A 1 329 ? 12.981 26.594 -34.098 1.00 80.31 329 MET A CA 1
ATOM 2505 C C . MET A 1 329 ? 12.819 26.986 -32.619 1.00 80.31 329 MET A C 1
ATOM 2507 O O . MET A 1 329 ? 12.583 26.128 -31.772 1.00 80.31 329 MET A O 1
ATOM 2511 N N . ASN A 1 330 ? 12.933 28.278 -32.291 1.00 82.44 330 ASN A N 1
ATOM 2512 C CA . ASN A 1 330 ? 12.790 28.799 -30.926 1.00 82.44 330 ASN A CA 1
ATOM 2513 C C . ASN A 1 330 ? 13.807 28.205 -29.925 1.00 82.44 330 ASN A C 1
ATOM 2515 O O . ASN A 1 330 ? 13.471 27.929 -28.776 1.00 82.44 330 ASN A O 1
ATOM 2519 N N . HIS A 1 331 ? 15.056 28.020 -30.364 1.00 84.31 331 HIS A N 1
ATOM 2520 C CA . HIS A 1 331 ? 16.156 27.446 -29.576 1.00 84.31 331 HIS A CA 1
ATOM 2521 C C . HIS A 1 331 ? 15.864 26.024 -29.059 1.00 84.31 331 HIS A C 1
ATOM 2523 O O . HIS A 1 331 ? 16.196 25.687 -27.921 1.00 84.31 331 HIS A O 1
ATOM 2529 N N . ASP A 1 332 ? 15.247 25.170 -29.890 1.00 84.44 332 ASP A N 1
ATOM 2530 C CA . ASP A 1 332 ? 14.933 23.783 -29.516 1.00 84.44 332 ASP A CA 1
ATOM 2531 C C . ASP A 1 332 ? 16.210 22.932 -29.377 1.00 84.44 332 ASP A C 1
ATOM 2533 O O . ASP A 1 332 ? 16.745 22.375 -30.339 1.00 84.44 332 ASP A O 1
ATOM 2537 N N . VAL A 1 333 ? 16.671 22.778 -28.135 1.00 85.88 333 VAL A N 1
ATOM 2538 C CA . VAL A 1 333 ? 17.826 21.946 -27.762 1.00 85.88 333 VAL A CA 1
ATOM 2539 C C . VAL A 1 333 ? 17.670 20.493 -28.225 1.00 85.88 333 VAL A C 1
ATOM 2541 O O . VAL A 1 333 ? 18.652 19.845 -28.586 1.00 85.88 333 VAL A O 1
ATOM 2544 N N . ARG A 1 334 ? 16.443 19.959 -28.276 1.00 84.50 334 ARG A N 1
ATOM 2545 C CA . ARG A 1 334 ? 16.202 18.571 -28.705 1.00 84.50 334 ARG A CA 1
ATOM 2546 C C . ARG A 1 334 ? 16.448 18.408 -30.197 1.00 84.50 334 ARG A C 1
ATOM 2548 O O . ARG A 1 334 ? 16.912 17.348 -30.615 1.00 84.50 334 ARG A O 1
ATOM 2555 N N . PHE A 1 335 ? 16.123 19.431 -30.989 1.00 88.19 335 PHE A N 1
ATOM 2556 C CA . PHE A 1 335 ? 16.455 19.460 -32.411 1.00 88.19 335 PHE A CA 1
ATOM 2557 C C . PHE A 1 335 ? 17.975 19.477 -32.592 1.00 88.19 335 PHE A C 1
ATOM 2559 O O . PHE A 1 335 ? 18.507 18.605 -33.276 1.00 88.19 335 PHE A O 1
ATOM 2566 N N . VAL A 1 336 ? 18.668 20.382 -31.892 1.00 89.88 336 VAL A N 1
ATOM 2567 C CA . VAL A 1 336 ? 20.131 20.528 -31.973 1.00 89.88 336 VAL A CA 1
ATOM 2568 C C . VAL A 1 336 ? 20.848 19.225 -31.617 1.00 89.88 336 VAL A C 1
ATOM 2570 O O . VAL A 1 336 ? 21.665 18.745 -32.398 1.00 89.88 336 VAL A O 1
ATOM 2573 N N . LEU A 1 337 ? 20.499 18.592 -30.492 1.00 90.44 337 LEU A N 1
ATOM 2574 C CA . LEU A 1 337 ? 21.115 17.326 -30.077 1.00 90.44 337 LEU A CA 1
ATOM 2575 C C . LEU A 1 337 ? 20.818 16.178 -31.051 1.00 90.44 337 LEU A C 1
ATOM 2577 O O . LEU A 1 337 ? 21.680 15.335 -31.291 1.00 90.44 337 LEU A O 1
ATOM 2581 N N . ARG A 1 338 ? 19.615 16.125 -31.635 1.00 89.38 338 ARG A N 1
ATOM 2582 C CA . ARG A 1 338 ? 19.249 15.084 -32.607 1.00 89.38 338 ARG A CA 1
ATOM 2583 C C . ARG A 1 338 ? 20.030 15.227 -33.908 1.00 89.38 338 ARG A C 1
ATOM 2585 O O . ARG A 1 338 ? 20.546 14.232 -34.411 1.00 89.38 338 ARG A O 1
ATOM 2592 N N . GLU A 1 339 ? 20.102 16.443 -34.433 1.00 90.81 339 GLU A N 1
ATOM 2593 C CA . GLU A 1 339 ? 20.792 16.745 -35.685 1.00 90.81 339 GLU A CA 1
ATOM 2594 C C . GLU A 1 339 ? 22.304 16.547 -35.535 1.00 90.81 339 GLU A C 1
ATOM 2596 O O . GLU A 1 339 ? 22.937 15.883 -36.357 1.00 90.81 339 GLU A O 1
ATOM 2601 N N . LEU A 1 340 ? 22.868 17.005 -34.413 1.00 91.62 340 LEU A N 1
ATOM 2602 C CA . LEU A 1 340 ? 24.265 16.767 -34.070 1.00 91.62 340 LEU A CA 1
ATOM 2603 C C . LEU A 1 340 ? 24.572 15.267 -33.976 1.00 91.62 340 LEU A C 1
ATOM 2605 O O . LEU A 1 340 ? 25.555 14.800 -34.551 1.00 91.62 340 LEU A O 1
ATOM 2609 N N . LYS A 1 341 ? 23.694 14.483 -33.332 1.00 90.19 341 LYS A N 1
ATOM 2610 C CA . LYS A 1 341 ? 23.837 13.021 -33.261 1.00 90.19 341 LYS A CA 1
ATOM 2611 C C . LYS A 1 341 ? 23.824 12.372 -34.640 1.00 90.19 341 LYS A C 1
ATOM 2613 O O . LYS A 1 341 ? 24.574 11.428 -34.878 1.00 90.19 341 LYS A O 1
ATOM 2618 N N . ALA A 1 342 ? 22.943 12.830 -35.528 1.00 88.25 342 ALA A N 1
ATOM 2619 C CA . ALA A 1 342 ? 22.824 12.292 -36.876 1.00 88.25 342 ALA A CA 1
ATOM 2620 C C . ALA A 1 342 ? 24.101 12.544 -37.687 1.00 88.25 342 ALA A C 1
ATOM 2622 O O . ALA A 1 342 ? 24.620 11.611 -38.294 1.00 88.25 342 ALA A O 1
ATOM 2623 N N . ARG A 1 343 ? 24.655 13.758 -37.623 1.00 90.50 343 ARG A N 1
ATOM 2624 C CA . ARG A 1 343 ? 25.894 14.112 -38.332 1.00 90.50 343 ARG A CA 1
ATOM 2625 C C . ARG A 1 343 ? 27.116 13.382 -37.796 1.00 90.50 343 ARG A C 1
ATOM 2627 O O . ARG A 1 343 ? 27.899 12.853 -38.577 1.00 90.50 343 ARG A O 1
ATOM 2634 N N . LEU A 1 344 ? 27.236 13.272 -36.475 1.00 88.50 344 LEU A N 1
ATOM 2635 C CA . LEU A 1 344 ? 28.314 12.512 -35.838 1.00 88.50 344 LEU A CA 1
ATOM 2636 C C . LEU A 1 344 ? 28.292 11.016 -36.188 1.00 88.50 344 LEU A C 1
ATOM 2638 O O . LEU A 1 344 ? 29.320 10.365 -36.082 1.00 88.50 344 LEU A O 1
ATOM 2642 N N . ARG A 1 345 ? 27.147 10.457 -36.603 1.00 86.75 345 ARG A N 1
ATOM 2643 C CA . ARG A 1 345 ? 27.061 9.075 -37.113 1.00 86.75 345 ARG A CA 1
ATOM 2644 C C . ARG A 1 345 ? 27.487 8.932 -38.572 1.00 86.75 345 ARG A C 1
ATOM 2646 O O . ARG A 1 345 ? 27.725 7.812 -39.011 1.00 86.75 345 ARG A O 1
ATOM 2653 N N . THR A 1 346 ? 27.475 10.023 -39.335 1.00 84.50 346 THR A N 1
ATOM 2654 C CA . THR A 1 346 ? 27.811 10.019 -40.768 1.00 84.50 346 THR A CA 1
ATOM 2655 C C . THR A 1 346 ? 29.271 10.353 -41.056 1.00 84.50 346 THR A C 1
ATOM 2657 O O . THR A 1 346 ? 29.716 10.123 -42.179 1.00 84.50 346 THR A O 1
ATOM 2660 N N . LEU A 1 347 ? 29.977 10.904 -40.065 1.00 79.50 347 LEU A N 1
ATOM 2661 C CA . LEU A 1 347 ? 31.416 11.168 -40.083 1.00 79.50 347 LEU A CA 1
ATOM 2662 C C . LEU A 1 347 ? 32.185 9.946 -39.568 1.00 79.50 347 LEU A C 1
ATOM 2664 O O . LEU A 1 347 ? 33.243 9.642 -40.157 1.00 79.50 347 LEU A O 1
#

Sequence (347 aa):
MRRRLSIGEQLKQDEPDLPSLQDQAQVLGRVDLNKLECYPMEEVEAADQVAARITQAKEHFNKLKFNFIELETKRGFLDEVSSERAMEVRTSEELTKLNGELAETKASVRELRADIVAQKDALTEMTYTYAKQYSETAAALPQLETDIAALLERLEEAEEAAAVATHPVAGLAGPYADMTPAEEVEALRQRLADEQMRAEELEGASAALKDEMARLDAVKAETTAEITELQASVPGGSGIGADGSPTTELASMAAWYENALEKLQLVTGLALLAIGEHSLEVEMEITPSFRPVVTLFFDETSRKLASLSVSPAVDGLVVDDILEAGAMMNHDVRFVLRELKARLRTL

Foldseek 3Di:
DDDDDDPPPPPDPDDDDDDDPVVVVPPDDDDPPVPPPDDDDDDPPPPVVVVVVVVVVVVVLVVVLVVLVVVVVVVVVVVCCPDPVCVPPPPPVNVVVVVVVVVVVVVVVVVVVVVVVVVVVVLVVVLVVLVVLLVVLVVVLVVLVVVLVVLVVVLVVLVVVLVVVVPDPPDDDDDPPPDHSVNVNVVSVVVSVVSVVVSVVSVVVSVVSVVVSVVSVVVVVVVLVVVVVVQVPDVPRLDPDPDPDVVVVVVSVVVVVVVSQVVCCVVQVWHFDDDDPFKTWIWHPLDPVDTKIKIFGADPPPRATDDMDIPPDDPPDDLVVLQVVCVVVVRPPVSSVVVSSVVVNVD

Radius of gyration: 41.09 Å; chains: 1; bounding box: 117×78×106 Å